Protein AF-0000000076606339 (afdb_homodimer)

Structure (mmCIF, N/CA/C/O backbone):
data_AF-0000000076606339-model_v1
#
loop_
_entity.id
_entity.type
_entity.pdbx_description
1 polymer 'Beta-lactamase superfamily domain-containing protein'
#
loop_
_atom_site.group_PDB
_atom_site.id
_atom_site.type_symbol
_atom_site.label_atom_id
_atom_site.label_alt_id
_atom_site.label_comp_id
_atom_site.label_asym_id
_atom_site.label_entity_id
_atom_site.label_seq_id
_atom_site.pdbx_PDB_ins_code
_atom_site.Cartn_x
_atom_site.Cartn_y
_atom_site.Cartn_z
_atom_site.occupancy
_atom_site.B_iso_or_equiv
_atom_site.auth_seq_id
_atom_site.auth_comp_id
_atom_site.auth_asym_id
_atom_site.auth_atom_id
_atom_site.pdbx_PDB_model_num
ATOM 1 N N . MET A 1 1 ? 15.734 21.125 10.625 1 90.44 1 MET A N 1
ATOM 2 C CA . MET A 1 1 ? 15.188 20.297 9.555 1 90.44 1 MET A CA 1
ATOM 3 C C . MET A 1 1 ? 15.586 18.844 9.727 1 90.44 1 MET A C 1
ATOM 5 O O . MET A 1 1 ? 16.75 18.531 10.008 1 90.44 1 MET A O 1
ATOM 9 N N . THR A 1 2 ? 14.609 18.016 9.711 1 94.62 2 THR A N 1
ATOM 10 C CA . THR A 1 2 ? 14.828 16.578 9.852 1 94.62 2 THR A CA 1
ATOM 11 C C . THR A 1 2 ? 14.406 15.836 8.586 1 94.62 2 THR A C 1
ATOM 13 O O . THR A 1 2 ? 13.359 16.141 8 1 94.62 2 THR A O 1
ATOM 16 N N . ILE A 1 3 ? 15.297 14.945 8.117 1 96.06 3 ILE A N 1
ATOM 17 C CA . ILE A 1 3 ? 15.016 14.109 6.957 1 96.06 3 ILE A CA 1
ATOM 18 C C . ILE A 1 3 ? 14.898 12.648 7.387 1 96.06 3 ILE A C 1
ATOM 20 O O . ILE A 1 3 ? 15.805 12.109 8.023 1 96.06 3 ILE A O 1
ATOM 24 N N . THR A 1 4 ? 13.75 12.047 7.113 1 96.62 4 THR A N 1
ATOM 25 C CA . THR A 1 4 ? 13.5 10.641 7.43 1 96.62 4 THR A CA 1
ATOM 26 C C . THR A 1 4 ? 13.328 9.828 6.152 1 96.62 4 THR A C 1
ATOM 28 O O . THR A 1 4 ? 12.477 10.133 5.316 1 96.62 4 THR A O 1
ATOM 31 N N . ILE A 1 5 ? 14.211 8.852 6.027 1 97.12 5 ILE A N 1
ATOM 32 C CA . ILE A 1 5 ? 14.023 7.914 4.926 1 97.12 5 ILE A CA 1
ATOM 33 C C . ILE A 1 5 ? 12.898 6.941 5.262 1 97.12 5 ILE A C 1
ATOM 35 O O . ILE A 1 5 ? 13.055 6.062 6.113 1 97.12 5 ILE A O 1
ATOM 39 N N . LEU A 1 6 ? 11.789 7.031 4.574 1 96.81 6 LEU A N 1
ATOM 40 C CA . LEU A 1 6 ? 10.609 6.23 4.867 1 96.81 6 LEU A CA 1
ATOM 41 C C . LEU A 1 6 ? 10.711 4.852 4.223 1 96.81 6 LEU A C 1
ATOM 43 O O . LEU A 1 6 ? 10.07 3.9 4.68 1 96.81 6 LEU A O 1
ATOM 47 N N . GLY A 1 7 ? 11.438 4.816 3.164 1 96.12 7 GLY A N 1
ATOM 48 C CA . GLY A 1 7 ? 11.734 3.592 2.438 1 96.12 7 GLY A CA 1
ATOM 49 C C . GLY A 1 7 ? 12.914 3.73 1.496 1 96.12 7 GLY A C 1
ATOM 50 O O . GLY A 1 7 ? 13.148 4.805 0.936 1 96.12 7 GLY A O 1
ATOM 51 N N . SER A 1 8 ? 13.625 2.676 1.332 1 95 8 SER A N 1
ATOM 52 C CA . SER A 1 8 ? 14.781 2.645 0.448 1 95 8 SER A CA 1
ATOM 53 C C . SER A 1 8 ? 14.789 1.381 -0.406 1 95 8 SER A C 1
ATOM 55 O O . SER A 1 8 ? 15.844 0.952 -0.877 1 95 8 SER A O 1
ATOM 57 N N . GLY A 1 9 ? 13.656 0.746 -0.488 1 92.56 9 GLY A N 1
ATOM 58 C CA . GLY A 1 9 ? 13.547 -0.477 -1.267 1 92.56 9 GLY A CA 1
ATOM 59 C C . GLY A 1 9 ? 13.344 -0.225 -2.748 1 92.56 9 GLY A C 1
ATOM 60 O O . GLY A 1 9 ? 13.242 0.926 -3.18 1 92.56 9 GLY A O 1
ATOM 61 N N . THR A 1 10 ? 13.383 -1.326 -3.494 1 89.88 10 THR A N 1
ATOM 62 C CA . THR A 1 10 ? 13.102 -1.273 -4.922 1 89.88 10 THR A CA 1
ATOM 63 C C . THR A 1 10 ? 11.617 -1.046 -5.172 1 89.88 10 THR A C 1
ATOM 65 O O . THR A 1 10 ? 10.836 -0.893 -4.227 1 89.88 10 THR A O 1
ATOM 68 N N . SER A 1 11 ? 11.234 -1.043 -6.516 1 91 11 SER A N 1
ATOM 69 C CA . SER A 1 11 ? 9.852 -0.79 -6.902 1 91 11 SER A CA 1
ATOM 70 C C . SER A 1 11 ? 8.914 -1.851 -6.328 1 91 11 SER A C 1
ATOM 72 O O . SER A 1 11 ? 7.711 -1.626 -6.219 1 91 11 SER A O 1
ATOM 74 N N . LEU A 1 12 ? 9.453 -2.924 -5.91 1 91.56 12 LEU A N 1
ATOM 75 C CA . LEU A 1 12 ? 8.633 -4.02 -5.418 1 91.56 12 LEU A CA 1
ATOM 76 C C . LEU A 1 12 ? 8.781 -4.176 -3.908 1 91.56 12 LEU A C 1
ATOM 78 O O . LEU A 1 12 ? 8.086 -4.988 -3.289 1 91.56 12 LEU A O 1
ATOM 82 N N . GLY A 1 13 ? 9.648 -3.35 -3.305 1 93.31 13 GLY A N 1
ATOM 83 C CA . GLY A 1 13 ? 9.953 -3.512 -1.892 1 93.31 13 GLY A CA 1
ATOM 84 C C . GLY A 1 13 ? 10.797 -4.738 -1.602 1 93.31 13 GLY A C 1
ATOM 85 O O . GLY A 1 13 ? 11.008 -5.574 -2.48 1 93.31 13 GLY A O 1
ATOM 86 N N . VAL A 1 14 ? 11.289 -4.773 -0.399 1 95.25 14 VAL A N 1
ATOM 87 C CA . VAL A 1 14 ? 12.016 -5.926 0.121 1 95.25 14 VAL A CA 1
ATOM 88 C C . VAL A 1 14 ? 11.445 -6.324 1.481 1 95.25 14 VAL A C 1
ATOM 90 O O . VAL A 1 14 ? 11.477 -5.535 2.43 1 95.25 14 VAL A O 1
ATOM 93 N N . PRO A 1 15 ? 10.953 -7.641 1.598 1 95.94 15 PRO A N 1
ATOM 94 C CA . PRO A 1 15 ? 10.938 -8.758 0.65 1 95.94 15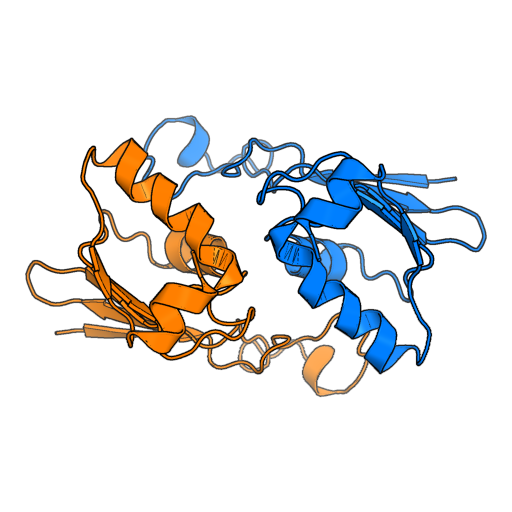 PRO A CA 1
ATOM 95 C C . PRO A 1 15 ? 9.992 -8.516 -0.529 1 95.94 15 PRO A C 1
ATOM 97 O O . PRO A 1 15 ? 9.109 -7.656 -0.45 1 95.94 15 PRO A O 1
ATOM 100 N N . MET A 1 16 ? 10.242 -9.242 -1.595 1 94.38 16 MET A N 1
ATOM 101 C CA . MET A 1 16 ? 9.312 -9.328 -2.717 1 94.38 16 MET A CA 1
ATOM 102 C C . MET A 1 16 ? 8.312 -10.461 -2.516 1 94.38 16 MET A C 1
ATOM 104 O O . MET A 1 16 ? 8.672 -11.523 -2.008 1 94.38 16 MET A O 1
ATOM 108 N N . ILE A 1 17 ? 7.145 -10.227 -2.92 1 94 17 ILE A N 1
ATOM 109 C CA . ILE A 1 17 ? 6.113 -11.258 -2.852 1 94 17 ILE A CA 1
ATOM 110 C C . ILE A 1 17 ? 6.605 -12.523 -3.549 1 94 17 ILE A C 1
ATOM 112 O O . ILE A 1 17 ? 7.133 -12.461 -4.66 1 94 17 ILE A O 1
ATOM 116 N N . ALA A 1 18 ? 6.52 -13.625 -2.869 1 93.56 18 ALA A N 1
ATOM 117 C CA . ALA A 1 18 ? 6.738 -14.969 -3.398 1 93.56 18 ALA A CA 1
ATOM 118 C C . ALA A 1 18 ? 8.227 -15.25 -3.562 1 93.56 18 ALA A C 1
ATOM 120 O O . ALA A 1 18 ? 8.617 -16.359 -3.939 1 93.56 18 ALA A O 1
ATOM 121 N N . CYS A 1 19 ? 9.141 -14.305 -3.355 1 93.75 19 CYS A N 1
ATOM 122 C CA . CYS A 1 19 ? 10.578 -14.523 -3.484 1 93.75 19 CYS A CA 1
ATOM 123 C C . CYS A 1 19 ? 11.125 -15.266 -2.275 1 93.75 19 CYS A C 1
ATOM 125 O O . CYS A 1 19 ? 10.766 -14.961 -1.137 1 93.75 19 CYS A O 1
ATOM 127 N N . LYS A 1 20 ? 12.102 -16.203 -2.504 1 93.56 20 LYS A N 1
ATOM 128 C CA . LYS A 1 20 ? 12.625 -17.031 -1.417 1 93.56 20 LYS A CA 1
ATOM 129 C C . LYS A 1 20 ? 14.141 -16.906 -1.316 1 93.56 20 LYS A C 1
ATOM 131 O O . LYS A 1 20 ? 14.805 -17.797 -0.778 1 93.56 20 LYS A O 1
ATOM 136 N N . CYS A 1 21 ? 14.648 -15.883 -1.84 1 94.38 21 CYS A N 1
ATOM 137 C CA . CYS A 1 21 ? 16.094 -15.711 -1.803 1 94.38 21 CYS A CA 1
ATOM 138 C C . CYS A 1 21 ? 16.578 -15.414 -0.387 1 94.38 21 CYS A C 1
ATOM 140 O O . CYS A 1 21 ? 15.766 -15.188 0.513 1 94.38 21 CYS A O 1
ATOM 142 N N . LYS A 1 22 ? 17.844 -15.32 -0.214 1 95.81 22 LYS A N 1
ATOM 143 C CA . LYS A 1 22 ? 18.469 -15.156 1.103 1 95.81 22 LYS A CA 1
ATOM 144 C C . LYS A 1 22 ? 18.047 -13.836 1.747 1 95.81 22 LYS A C 1
ATOM 146 O O . LYS A 1 22 ? 17.812 -13.773 2.957 1 95.81 22 LYS A O 1
ATOM 151 N N . VAL A 1 23 ? 17.922 -12.805 1.01 1 95 23 VAL A N 1
ATOM 152 C CA . VAL A 1 23 ? 17.594 -11.484 1.533 1 95 23 VAL A CA 1
ATOM 153 C C . VAL A 1 23 ? 16.125 -11.43 1.923 1 95 23 VAL A C 1
ATOM 155 O O . VAL A 1 23 ? 15.781 -10.953 3.008 1 95 23 VAL A O 1
ATOM 158 N N . CYS A 1 24 ? 15.25 -11.969 1.092 1 95.12 24 CYS A N 1
ATOM 159 C CA . CYS A 1 24 ? 13.805 -11.898 1.324 1 95.12 24 CYS A CA 1
ATOM 160 C C . CYS A 1 24 ? 13.406 -12.805 2.486 1 95.12 24 CYS A C 1
ATOM 162 O O . CYS A 1 24 ? 12.367 -12.586 3.111 1 95.12 24 CYS A O 1
ATOM 164 N N . ARG A 1 25 ? 14.203 -13.695 2.83 1 94.88 25 ARG A N 1
ATOM 165 C CA . ARG A 1 25 ? 13.891 -14.602 3.928 1 94.88 25 ARG A CA 1
ATOM 166 C C . ARG A 1 25 ? 14.648 -14.219 5.191 1 94.88 25 ARG A C 1
ATOM 168 O O . ARG A 1 25 ? 14.477 -14.852 6.238 1 94.88 25 ARG A O 1
ATOM 175 N N . SER A 1 26 ? 15.492 -13.242 5.07 1 94.94 26 SER A N 1
ATOM 176 C CA . SER A 1 26 ? 16.344 -12.805 6.168 1 94.94 26 SER A CA 1
ATOM 177 C C . SER A 1 26 ? 15.531 -12.227 7.312 1 94.94 26 SER A C 1
ATOM 179 O O . SER A 1 26 ? 14.539 -11.531 7.082 1 94.94 26 SER A O 1
ATOM 181 N N . SER A 1 27 ? 15.938 -12.375 8.516 1 94.19 27 SER A N 1
ATOM 182 C CA . SER A 1 27 ? 15.273 -11.797 9.68 1 94.19 27 SER A CA 1
ATOM 183 C C . SER A 1 27 ? 15.891 -10.453 10.055 1 94.19 27 SER A C 1
ATOM 185 O O . SER A 1 27 ? 15.422 -9.781 10.977 1 94.19 27 SER A O 1
ATOM 187 N N . ASN A 1 28 ? 16.891 -10.062 9.289 1 94.81 28 ASN A N 1
ATOM 188 C CA . ASN A 1 28 ? 17.531 -8.766 9.5 1 94.81 28 ASN A CA 1
ATOM 189 C C . ASN A 1 28 ? 16.609 -7.613 9.117 1 94.81 28 ASN A C 1
ATOM 191 O O . ASN A 1 28 ? 16.188 -7.512 7.965 1 94.81 28 ASN A O 1
ATOM 195 N N . PRO A 1 29 ? 16.344 -6.777 10.078 1 93.19 29 PRO A N 1
ATOM 196 C CA . PRO A 1 29 ? 15.438 -5.66 9.781 1 93.19 29 PRO A CA 1
ATOM 197 C C . PRO A 1 29 ? 15.945 -4.785 8.633 1 93.19 29 PRO A C 1
ATOM 199 O O . PRO A 1 29 ? 15.148 -4.133 7.953 1 93.19 29 PRO A O 1
ATOM 202 N N . LYS A 1 30 ? 17.266 -4.82 8.469 1 93.31 30 LYS A N 1
ATOM 203 C CA . LYS A 1 30 ? 17.828 -4.016 7.387 1 93.31 30 LYS A CA 1
ATOM 204 C C . LYS A 1 30 ? 17.469 -4.598 6.023 1 93.31 30 LYS A C 1
ATOM 206 O O . LYS A 1 30 ? 17.609 -3.926 5 1 93.31 30 LYS A O 1
ATOM 211 N N . ASP A 1 31 ? 16.953 -5.855 6.059 1 94.69 31 ASP A N 1
ATOM 212 C CA . ASP A 1 31 ? 16.562 -6.508 4.816 1 94.69 31 ASP A CA 1
ATOM 213 C C . ASP A 1 31 ? 15.062 -6.344 4.566 1 94.69 31 ASP A C 1
ATOM 215 O O . ASP A 1 31 ? 14.484 -7.059 3.744 1 94.69 31 ASP A O 1
ATOM 219 N N . LYS A 1 32 ? 14.438 -5.574 5.348 1 95.88 32 LYS A N 1
ATOM 220 C CA . LYS A 1 32 ? 13.039 -5.207 5.168 1 95.88 32 LYS A CA 1
ATOM 221 C C . LYS A 1 32 ? 12.898 -3.73 4.816 1 95.88 32 LYS A C 1
ATOM 223 O O . LYS A 1 32 ? 13.062 -2.865 5.68 1 95.88 32 LYS A O 1
ATOM 228 N N . ARG A 1 33 ? 12.641 -3.521 3.549 1 96 33 ARG A N 1
ATOM 229 C CA . ARG A 1 33 ? 12.641 -2.141 3.076 1 96 33 ARG A CA 1
ATOM 230 C C . ARG A 1 33 ? 11.367 -1.837 2.285 1 96 33 ARG A C 1
ATOM 232 O O . ARG A 1 33 ? 11.016 -2.574 1.362 1 96 33 ARG A O 1
ATOM 239 N N . LEU A 1 34 ? 10.633 -0.798 2.734 1 97.06 34 LEU A N 1
ATOM 240 C CA . LEU A 1 34 ? 9.508 -0.279 1.963 1 97.06 34 LEU A CA 1
ATOM 241 C C . LEU A 1 34 ? 9.992 0.472 0.729 1 97.06 34 LEU A C 1
ATOM 243 O O . LEU A 1 34 ? 11.195 0.701 0.572 1 97.06 34 LEU A O 1
ATOM 247 N N . ARG A 1 35 ? 9.016 0.743 -0.166 1 95.62 35 ARG A N 1
ATOM 248 C CA . ARG A 1 35 ? 9.367 1.471 -1.38 1 95.62 35 ARG A CA 1
ATOM 249 C C . ARG A 1 35 ? 9.891 2.865 -1.049 1 95.62 35 ARG A C 1
ATOM 251 O O . ARG A 1 35 ? 9.562 3.426 -0.001 1 95.62 35 ARG A O 1
ATOM 258 N N . SER A 1 36 ? 10.633 3.365 -2 1 95 36 SER A N 1
ATOM 259 C CA . SER A 1 36 ? 11.391 4.594 -1.792 1 95 36 SER A CA 1
ATOM 260 C C . SER A 1 36 ? 10.469 5.77 -1.501 1 95 36 SER A C 1
ATOM 262 O O . SER A 1 36 ? 9.508 6.008 -2.234 1 95 36 SER A O 1
ATOM 264 N N . SER A 1 37 ? 10.727 6.508 -0.483 1 97.06 37 SER A N 1
ATOM 265 C CA . SER A 1 37 ? 10.031 7.715 -0.046 1 97.06 37 SER A CA 1
ATOM 266 C C . SER A 1 37 ? 10.805 8.43 1.054 1 97.06 37 SER A C 1
ATOM 268 O O . SER A 1 37 ? 11.57 7.805 1.791 1 97.06 37 SER A O 1
ATOM 270 N N . VAL A 1 38 ? 10.617 9.781 1.144 1 97.19 38 VAL A N 1
ATOM 271 C CA . VAL A 1 38 ? 11.344 10.578 2.125 1 97.19 38 VAL A CA 1
ATOM 272 C C . VAL A 1 38 ? 10.391 11.578 2.785 1 97.19 38 VAL A C 1
ATOM 274 O O . VAL A 1 38 ? 9.57 12.203 2.109 1 97.19 38 VAL A O 1
ATOM 277 N N . LEU A 1 39 ? 10.539 11.75 4.066 1 97.5 39 LEU A N 1
ATOM 278 C CA . LEU A 1 39 ? 9.844 12.781 4.824 1 97.5 39 LEU A CA 1
ATOM 279 C C . LEU A 1 39 ? 10.805 13.891 5.246 1 97.5 39 LEU A C 1
ATOM 281 O O . LEU A 1 39 ? 11.867 13.609 5.809 1 97.5 39 LEU A O 1
ATOM 285 N N . ILE A 1 40 ? 10.516 15.039 4.82 1 96.44 40 ILE A N 1
ATOM 286 C CA . ILE A 1 40 ? 11.258 16.219 5.25 1 96.44 40 ILE A CA 1
ATOM 287 C C . ILE A 1 40 ? 10.43 17.016 6.254 1 96.44 40 ILE A C 1
ATOM 289 O O . ILE A 1 40 ? 9.312 17.453 5.941 1 96.44 40 ILE A O 1
ATOM 293 N N . GLN A 1 41 ? 10.961 17.172 7.398 1 96.5 41 GLN A N 1
ATOM 294 C CA . GLN A 1 41 ? 10.305 17.969 8.43 1 96.5 41 GLN A CA 1
ATOM 295 C C . GLN A 1 41 ? 11.117 19.219 8.773 1 96.5 41 GLN A C 1
ATOM 297 O O . GLN A 1 41 ? 12.312 19.125 9.07 1 96.5 41 GLN A O 1
ATOM 302 N N . THR A 1 42 ? 10.5 20.281 8.594 1 92.88 42 THR A N 1
ATOM 303 C CA . THR A 1 42 ? 11.07 21.547 9.047 1 92.88 42 THR A CA 1
ATOM 304 C C . THR A 1 42 ? 10.352 22.047 10.305 1 92.88 42 THR A C 1
ATOM 306 O O . THR A 1 42 ? 9.641 21.281 10.961 1 92.88 42 THR A O 1
ATOM 309 N N . ASN A 1 43 ? 10.641 23.203 10.852 1 88.31 43 ASN A N 1
ATOM 310 C CA . ASN A 1 43 ? 10.062 23.688 12.102 1 88.31 43 ASN A CA 1
ATOM 311 C C . ASN A 1 43 ? 8.539 23.641 12.062 1 88.31 43 ASN A C 1
ATOM 313 O O . ASN A 1 43 ? 7.898 23.281 13.055 1 88.31 43 ASN A O 1
ATOM 317 N N . ASP A 1 44 ? 7.941 23.844 10.938 1 91 44 ASP A N 1
ATOM 318 C CA . ASP A 1 44 ? 6.484 23.906 10.945 1 91 44 ASP A CA 1
ATOM 319 C C . ASP A 1 44 ? 5.891 23.203 9.734 1 91 44 ASP A C 1
ATOM 321 O O . ASP A 1 44 ? 4.699 23.344 9.445 1 91 44 ASP A O 1
ATOM 325 N N . LYS A 1 45 ? 6.773 22.453 8.992 1 93.88 45 LYS A N 1
ATOM 326 C CA . LYS A 1 45 ? 6.25 21.844 7.773 1 93.88 45 LYS A CA 1
ATOM 327 C C . LYS A 1 45 ? 6.613 20.375 7.684 1 93.88 45 LYS A C 1
ATOM 329 O O . LYS A 1 45 ? 7.715 19.969 8.07 1 93.88 45 LYS A O 1
ATOM 334 N N . ASN A 1 46 ? 5.68 19.609 7.223 1 96.06 46 ASN A N 1
ATOM 335 C CA . ASN A 1 46 ? 5.891 18.219 6.832 1 96.06 46 ASN A CA 1
ATOM 336 C C . ASN A 1 46 ? 5.742 18.031 5.324 1 96.06 46 ASN A C 1
ATOM 338 O O . ASN A 1 46 ? 4.676 18.297 4.766 1 96.06 46 ASN A O 1
ATOM 342 N N . ILE A 1 47 ? 6.848 17.625 4.676 1 95.56 47 ILE A N 1
ATOM 343 C CA . ILE A 1 47 ? 6.875 17.438 3.23 1 95.56 47 ILE A CA 1
ATOM 344 C C . ILE A 1 47 ? 7.301 16 2.914 1 95.56 47 ILE A C 1
ATOM 346 O O . ILE A 1 47 ? 8.297 15.508 3.447 1 95.56 47 ILE A O 1
ATOM 350 N N . VAL A 1 48 ? 6.492 15.336 2.057 1 96.19 48 VAL A N 1
ATOM 351 C CA . VAL A 1 48 ? 6.824 13.961 1.676 1 96.19 48 VAL A CA 1
ATOM 352 C C . VAL A 1 48 ? 7.188 13.914 0.194 1 96.19 48 VAL A C 1
ATOM 354 O O . VAL A 1 48 ? 6.527 14.547 -0.636 1 96.19 48 VAL A O 1
ATOM 357 N N . ILE A 1 49 ? 8.289 13.164 -0.055 1 95.88 49 ILE A N 1
ATOM 358 C CA . ILE A 1 49 ? 8.695 12.906 -1.434 1 95.88 49 ILE A CA 1
ATOM 359 C C . ILE A 1 49 ? 8.219 11.523 -1.863 1 95.88 49 ILE A C 1
ATOM 361 O O . ILE A 1 49 ? 8.633 10.516 -1.29 1 95.88 49 ILE A O 1
ATOM 365 N N . ASP A 1 50 ? 7.398 11.477 -2.889 1 94.31 50 ASP A N 1
ATOM 366 C CA . ASP A 1 50 ? 6.82 10.281 -3.49 1 94.31 50 ASP A CA 1
ATOM 367 C C . ASP A 1 50 ? 5.84 9.602 -2.533 1 94.31 50 ASP A C 1
ATOM 369 O O . ASP A 1 50 ? 6.047 9.609 -1.317 1 94.31 50 ASP A O 1
ATOM 373 N N . ALA A 1 51 ? 4.707 9.109 -3.094 1 94.62 51 ALA A N 1
ATOM 374 C CA . ALA A 1 51 ? 3.654 8.398 -2.377 1 94.62 51 ALA A CA 1
ATOM 375 C C . ALA A 1 51 ? 3.299 7.09 -3.086 1 94.62 51 ALA A C 1
ATOM 377 O O . ALA A 1 51 ? 2.318 7.031 -3.832 1 94.62 51 ALA A O 1
ATOM 378 N N . GLY A 1 52 ? 4.105 6.156 -2.758 1 93.75 52 GLY A N 1
ATOM 379 C CA . GLY A 1 52 ? 3.834 4.844 -3.322 1 93.75 52 GLY A CA 1
ATOM 380 C C . GLY A 1 52 ? 2.832 4.039 -2.516 1 93.75 52 GLY A C 1
ATOM 381 O O . GLY A 1 52 ? 2.193 4.57 -1.604 1 93.75 52 GLY A O 1
ATOM 382 N N . PRO A 1 53 ? 2.689 2.744 -2.818 1 95.06 53 PRO A N 1
ATOM 383 C CA . PRO A 1 53 ? 1.686 1.908 -2.158 1 95.06 53 PRO A CA 1
ATOM 384 C C . PRO A 1 53 ? 1.938 1.754 -0.66 1 95.06 53 PRO A C 1
ATOM 386 O O . PRO A 1 53 ? 1.029 1.388 0.089 1 95.06 53 PRO A O 1
ATOM 389 N N . ASP A 1 54 ? 3.162 2.033 -0.233 1 96.75 54 ASP A N 1
ATOM 390 C CA . ASP A 1 54 ? 3.51 1.876 1.176 1 96.75 54 ASP A CA 1
ATOM 391 C C . ASP A 1 54 ? 3.178 3.139 1.968 1 96.75 54 ASP A C 1
ATOM 393 O O . ASP A 1 54 ? 3.469 3.223 3.162 1 96.75 54 ASP A O 1
ATOM 397 N N . PHE A 1 55 ? 2.518 4.129 1.327 1 96.69 55 PHE A N 1
ATOM 398 C CA . PHE A 1 55 ? 2.352 5.453 1.91 1 96.69 55 PHE A CA 1
ATOM 399 C C . PHE A 1 55 ? 1.646 5.367 3.26 1 96.69 55 PHE A C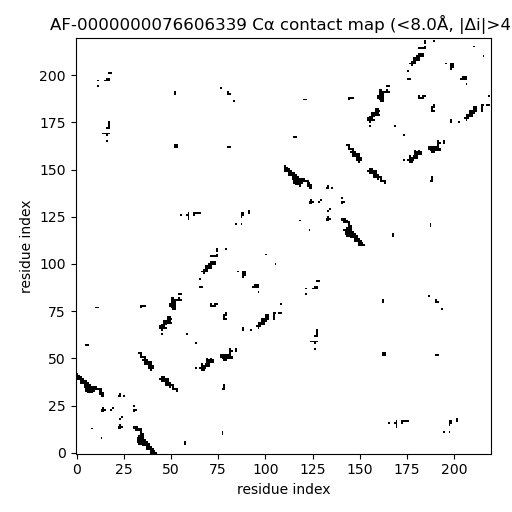 1
ATOM 401 O O . PHE A 1 55 ? 2.117 5.934 4.25 1 96.69 55 PHE A O 1
ATOM 408 N N . ARG A 1 56 ? 0.522 4.676 3.281 1 96.69 56 ARG A N 1
ATOM 409 C CA . ARG A 1 56 ? -0.23 4.602 4.531 1 96.69 56 ARG A CA 1
ATOM 410 C C . ARG A 1 56 ? 0.627 4.023 5.652 1 96.69 56 ARG A C 1
ATOM 412 O O . ARG A 1 56 ? 0.691 4.59 6.746 1 96.69 56 ARG A O 1
ATOM 419 N N . GLN A 1 57 ? 1.262 2.924 5.375 1 96.5 57 GLN A N 1
ATOM 420 C CA . GLN A 1 57 ? 2.129 2.297 6.367 1 96.5 57 GLN A CA 1
ATOM 421 C C . GLN A 1 57 ? 3.236 3.25 6.809 1 96.5 57 GLN A C 1
ATOM 423 O O . GLN A 1 57 ? 3.553 3.332 7.996 1 96.5 57 GLN A O 1
ATOM 428 N N . GLN A 1 58 ? 3.812 3.938 5.949 1 97.25 58 GLN A N 1
ATOM 429 C CA . GLN A 1 58 ? 4.898 4.871 6.223 1 97.25 58 GLN A CA 1
ATOM 430 C C . GLN A 1 58 ? 4.43 6.02 7.109 1 97.25 58 GLN A C 1
ATOM 432 O O . GLN A 1 58 ? 5.102 6.379 8.078 1 97.25 58 GLN A O 1
ATOM 437 N N . MET A 1 59 ? 3.244 6.551 6.793 1 96.44 59 MET A N 1
ATOM 438 C CA . MET A 1 59 ? 2.723 7.684 7.547 1 96.44 59 MET A CA 1
ATOM 439 C C . MET A 1 59 ? 2.307 7.262 8.953 1 96.44 59 MET A C 1
ATOM 441 O O . MET A 1 59 ? 2.508 8 9.914 1 96.44 59 MET A O 1
ATOM 445 N N . LEU A 1 60 ? 1.668 6.094 9.055 1 95.31 60 LEU A N 1
ATOM 446 C CA . LEU A 1 60 ? 1.271 5.586 10.367 1 95.31 60 LEU A CA 1
ATOM 447 C C . LEU A 1 60 ? 2.488 5.371 11.258 1 95.31 60 LEU A C 1
ATOM 449 O O . LEU A 1 60 ? 2.414 5.562 12.477 1 95.31 60 LEU A O 1
ATOM 453 N N . SER A 1 61 ? 3.623 5.043 10.602 1 94.56 61 SER A N 1
ATOM 454 C CA . SER A 1 61 ? 4.84 4.781 11.359 1 94.56 61 SER A CA 1
ATOM 455 C C . SER A 1 61 ? 5.461 6.078 11.875 1 94.56 61 SER A C 1
ATOM 457 O O . SER A 1 61 ? 6.023 6.105 12.977 1 94.56 61 SER A O 1
ATOM 459 N N . CYS A 1 62 ? 5.387 7.145 11.117 1 93.88 62 CYS A N 1
ATOM 460 C CA . CYS A 1 62 ? 6.066 8.375 11.508 1 93.88 62 CYS A CA 1
ATOM 461 C C . CYS A 1 62 ? 5.129 9.281 12.297 1 93.88 62 CYS A C 1
ATOM 463 O O . CYS A 1 62 ? 5.578 10.234 12.945 1 93.88 62 CYS A O 1
ATOM 465 N N . GLN A 1 63 ? 3.873 9.094 12.234 1 93.19 63 GLN A N 1
ATOM 466 C CA . GLN A 1 63 ? 2.854 9.727 13.062 1 93.19 63 GLN A CA 1
ATOM 467 C C . GLN A 1 63 ? 2.9 11.25 12.93 1 93.19 63 GLN A C 1
ATOM 469 O O . GLN A 1 63 ? 2.799 11.969 13.922 1 93.19 63 GLN A O 1
ATOM 474 N N . ILE A 1 64 ? 3.137 11.711 11.773 1 91.38 64 ILE A N 1
ATOM 475 C CA . ILE A 1 64 ? 3.08 13.148 11.57 1 91.38 64 ILE A CA 1
ATOM 476 C C . ILE A 1 64 ? 1.63 13.625 11.641 1 91.38 64 ILE A C 1
ATOM 478 O O . ILE A 1 64 ? 0.72 12.922 11.188 1 91.38 64 ILE A O 1
ATOM 482 N N . PRO A 1 65 ? 1.411 14.75 12.172 1 90 65 PRO A N 1
ATOM 483 C CA . PRO A 1 65 ? 0.043 15.211 12.422 1 90 65 PRO A CA 1
ATOM 484 C C . PRO A 1 65 ? -0.612 15.805 11.172 1 90 65 PRO A C 1
ATOM 486 O O . PRO A 1 65 ? -1.842 15.867 11.094 1 90 65 PRO A O 1
ATOM 489 N N . HIS A 1 66 ? 0.154 16.359 10.297 1 93.56 66 HIS A N 1
ATOM 490 C CA . HIS A 1 66 ? -0.357 17 9.094 1 93.56 66 HIS A CA 1
ATOM 491 C C . HIS A 1 66 ? 0.663 16.938 7.961 1 93.56 66 HIS A C 1
ATOM 493 O O . HIS A 1 66 ? 1.838 16.641 8.195 1 93.56 66 HIS A O 1
ATOM 499 N N . LEU A 1 67 ? 0.145 17.109 6.758 1 94.31 67 LEU A N 1
ATOM 500 C CA . LEU A 1 67 ? 0.965 17.094 5.551 1 94.31 67 LEU A CA 1
ATOM 501 C C . LEU A 1 67 ? 0.818 18.406 4.785 1 94.31 67 LEU A C 1
ATOM 503 O O . LEU A 1 67 ? -0.289 18.781 4.391 1 94.31 67 LEU A O 1
ATOM 507 N N . ASP A 1 68 ? 1.946 19.047 4.625 1 93.19 68 ASP A N 1
ATOM 508 C CA . ASP A 1 68 ? 1.893 20.359 3.977 1 93.19 68 ASP A CA 1
ATOM 509 C C . ASP A 1 68 ? 2.002 20.219 2.459 1 93.19 68 ASP A C 1
ATOM 511 O O . ASP A 1 68 ? 1.376 20.984 1.716 1 93.19 68 ASP A O 1
ATOM 515 N N . ALA A 1 69 ? 2.918 19.281 2.131 1 93.25 69 ALA A N 1
ATOM 516 C CA . ALA A 1 69 ? 3.131 19.141 0.694 1 93.25 69 ALA A CA 1
ATOM 517 C C . ALA A 1 69 ? 3.633 17.734 0.361 1 93.25 69 ALA A C 1
ATOM 519 O O . ALA A 1 69 ? 4.27 17.078 1.192 1 93.25 69 ALA A O 1
ATOM 520 N N . ILE A 1 70 ? 3.293 17.328 -0.872 1 93.31 70 ILE A N 1
ATOM 521 C CA . ILE A 1 70 ? 3.846 16.109 -1.454 1 93.31 70 ILE A CA 1
ATOM 522 C C . ILE A 1 70 ? 4.504 16.438 -2.793 1 93.31 70 ILE A C 1
ATOM 524 O O . ILE A 1 70 ? 3.938 17.156 -3.613 1 93.31 70 ILE A O 1
ATOM 528 N N . LEU A 1 71 ? 5.73 15.953 -2.896 1 93.56 71 LEU A N 1
ATOM 529 C CA . LEU A 1 71 ? 6.457 16.062 -4.156 1 93.56 71 LEU A CA 1
ATOM 530 C C . LEU A 1 71 ? 6.543 14.719 -4.863 1 93.56 71 LEU A C 1
ATOM 532 O O . LEU A 1 71 ? 7.039 13.742 -4.293 1 93.56 71 LEU A O 1
ATOM 536 N N . ILE A 1 72 ? 6.023 14.625 -6.094 1 93.12 72 ILE A N 1
ATOM 537 C CA . ILE A 1 72 ? 6.102 13.406 -6.891 1 93.12 72 ILE A CA 1
ATOM 538 C C . ILE A 1 72 ? 7.203 13.539 -7.938 1 93.12 72 ILE A C 1
ATOM 540 O O . ILE A 1 72 ? 7.172 14.453 -8.766 1 93.12 72 ILE A O 1
ATOM 544 N N . THR A 1 73 ? 8.148 12.648 -7.816 1 90.75 73 THR A N 1
ATOM 545 C CA . THR A 1 73 ? 9.32 12.758 -8.688 1 90.75 73 THR A CA 1
ATOM 546 C C . THR A 1 73 ? 8.984 12.297 -10.102 1 90.75 73 THR A C 1
ATOM 548 O O . THR A 1 73 ? 9.297 12.977 -11.078 1 90.75 73 THR A O 1
ATOM 551 N N . HIS A 1 74 ? 8.344 11.164 -10.227 1 87.44 74 HIS A N 1
ATOM 552 C CA . HIS A 1 74 ? 7.953 10.68 -11.547 1 87.44 74 HIS A CA 1
ATOM 553 C C . HIS A 1 74 ? 6.699 9.82 -11.469 1 87.44 74 HIS A C 1
ATOM 555 O O . HIS A 1 74 ? 6.211 9.523 -10.375 1 87.44 74 HIS A O 1
ATOM 561 N N . ALA A 1 75 ? 6.199 9.359 -12.617 1 87.25 75 ALA A N 1
ATOM 562 C CA . ALA A 1 75 ? 4.82 8.891 -12.727 1 87.25 75 ALA A CA 1
ATOM 563 C C . ALA A 1 75 ? 4.734 7.383 -12.531 1 87.25 75 ALA A C 1
ATOM 565 O O . ALA A 1 75 ? 3.645 6.805 -12.578 1 87.25 75 ALA A O 1
ATOM 566 N N . HIS A 1 76 ? 5.77 6.703 -12.125 1 87.5 76 HIS A N 1
ATOM 567 C CA . HIS A 1 76 ? 5.691 5.262 -11.914 1 87.5 76 HIS A CA 1
ATOM 568 C C . HIS A 1 76 ? 4.809 4.93 -10.719 1 87.5 76 HIS A C 1
ATOM 570 O O . HIS A 1 76 ? 4.773 5.676 -9.734 1 87.5 76 HIS A O 1
ATOM 576 N N . LYS A 1 77 ? 4.156 3.85 -10.758 1 88 77 LYS A N 1
ATOM 577 C CA . LYS A 1 77 ? 3.145 3.457 -9.781 1 88 77 LYS A CA 1
ATOM 578 C C . LYS A 1 77 ? 3.764 3.281 -8.391 1 88 77 LYS A C 1
ATOM 580 O O . LYS A 1 77 ? 3.117 3.555 -7.379 1 88 77 LYS A O 1
ATOM 585 N N . ASP A 1 78 ? 4.996 2.789 -8.367 1 89.56 78 ASP A N 1
ATOM 586 C CA . ASP A 1 78 ? 5.652 2.629 -7.074 1 89.56 78 ASP A CA 1
ATOM 587 C C . ASP A 1 78 ? 5.922 3.984 -6.422 1 89.56 78 ASP A C 1
ATOM 589 O O . ASP A 1 78 ? 6.234 4.055 -5.234 1 89.56 78 ASP A O 1
ATOM 593 N N . HIS A 1 79 ? 5.656 5.043 -7.102 1 90 79 HIS A N 1
ATOM 594 C CA . HIS A 1 79 ? 5.82 6.375 -6.535 1 90 79 HIS A CA 1
ATOM 595 C C . HIS A 1 79 ? 4.48 7.098 -6.422 1 90 79 HIS A C 1
ATOM 597 O O . HIS A 1 79 ? 4.375 8.109 -5.73 1 90 79 HIS A O 1
ATOM 603 N N . THR A 1 80 ? 3.449 6.543 -7.035 1 90.75 80 THR A N 1
ATOM 604 C CA . THR A 1 80 ? 2.234 7.344 -7.125 1 90.75 80 THR A CA 1
ATOM 605 C C . THR A 1 80 ? 1.034 6.574 -6.586 1 90.75 80 THR A C 1
ATOM 607 O O . THR A 1 80 ? -0.011 7.16 -6.301 1 90.75 80 THR A O 1
ATOM 610 N N . ALA A 1 81 ? 1.049 5.328 -6.398 1 90.5 81 ALA A N 1
ATOM 611 C CA . ALA A 1 81 ? -0.117 4.484 -6.148 1 90.5 81 ALA A CA 1
ATOM 612 C C . ALA A 1 81 ? -0.661 4.707 -4.738 1 90.5 81 ALA A C 1
ATOM 614 O O . ALA A 1 81 ? -1.734 4.207 -4.395 1 90.5 81 ALA A O 1
ATOM 615 N N . GLY A 1 82 ? 0.059 5.465 -3.932 1 92.38 82 GLY A N 1
ATOM 616 C CA . GLY A 1 82 ? -0.396 5.77 -2.586 1 92.38 82 GLY A CA 1
ATOM 617 C C . GLY A 1 82 ? -0.987 7.164 -2.459 1 92.38 82 GLY A C 1
ATOM 618 O O . GLY A 1 82 ? -1.359 7.586 -1.363 1 92.38 82 GLY A O 1
ATOM 619 N N . LEU A 1 83 ? -1.12 7.84 -3.541 1 89.94 83 LEU A N 1
ATOM 620 C CA . LEU A 1 83 ? -1.586 9.227 -3.523 1 89.94 83 LEU A CA 1
ATOM 621 C C . LEU A 1 83 ? -2.99 9.312 -2.938 1 89.94 83 LEU A C 1
ATOM 623 O O . LEU A 1 83 ? -3.316 10.281 -2.244 1 89.94 83 LEU A O 1
ATOM 627 N N . ASP A 1 84 ? -3.783 8.375 -3.143 1 90.25 84 ASP A N 1
ATOM 628 C CA . ASP A 1 84 ? -5.145 8.375 -2.619 1 90.25 84 ASP A CA 1
ATOM 629 C C . ASP A 1 84 ? -5.145 8.43 -1.093 1 90.25 84 ASP A C 1
ATOM 631 O O . ASP A 1 84 ? -6.039 9.031 -0.488 1 90.25 84 ASP A O 1
ATOM 635 N N . ASP A 1 85 ? -4.164 7.926 -0.49 1 92.81 85 ASP A N 1
ATOM 636 C CA . ASP A 1 85 ? -4.066 7.887 0.965 1 92.81 85 ASP A CA 1
ATOM 637 C C . ASP A 1 85 ? -3.789 9.273 1.536 1 92.81 85 ASP A C 1
ATOM 639 O O . ASP A 1 85 ? -3.992 9.516 2.729 1 92.81 85 ASP A O 1
ATOM 643 N N . VAL A 1 86 ? -3.348 10.188 0.669 1 90.06 86 VAL A N 1
ATOM 644 C CA . VAL A 1 86 ? -3.078 11.562 1.091 1 90.06 86 VAL A CA 1
ATOM 645 C C . VAL A 1 86 ? -4.375 12.227 1.541 1 90.06 86 VAL A C 1
ATOM 647 O O . VAL A 1 86 ? -4.363 13.102 2.408 1 90.06 86 VAL A O 1
ATOM 650 N N . ARG A 1 87 ? -5.477 11.734 1.079 1 89.19 87 ARG A N 1
ATOM 651 C CA . ARG A 1 87 ? -6.781 12.312 1.377 1 89.19 87 ARG A CA 1
ATOM 652 C C . ARG A 1 87 ? -7.105 12.203 2.863 1 89.19 87 ARG A C 1
ATOM 654 O O . ARG A 1 87 ? -7.922 12.961 3.387 1 89.19 87 ARG A O 1
ATOM 661 N N . ALA A 1 88 ? -6.523 11.25 3.488 1 91.69 88 ALA A N 1
ATOM 662 C CA . ALA A 1 88 ? -6.77 11.086 4.918 1 91.69 88 ALA A CA 1
ATOM 663 C C . ALA A 1 88 ? -6.363 12.336 5.695 1 91.69 88 ALA A C 1
ATOM 665 O O . ALA A 1 88 ? -7.078 12.773 6.598 1 91.69 88 ALA A O 1
ATOM 666 N N . PHE A 1 89 ? -5.219 12.906 5.312 1 92.62 89 PHE A N 1
ATOM 667 C CA . PHE A 1 89 ? -4.781 14.141 5.949 1 92.62 89 PHE A CA 1
ATOM 668 C C . PHE A 1 89 ? -5.793 15.258 5.711 1 92.62 89 PHE A C 1
ATOM 670 O O . PHE A 1 89 ? -6.117 16.016 6.629 1 92.62 89 PHE A O 1
ATOM 677 N N . ASN A 1 90 ? -6.227 15.297 4.441 1 89.62 90 ASN A N 1
ATOM 678 C CA . ASN A 1 90 ? -7.195 16.328 4.094 1 89.62 90 ASN A CA 1
ATOM 679 C C . ASN A 1 90 ? -8.477 16.188 4.902 1 89.62 90 ASN A C 1
ATOM 681 O O . ASN A 1 90 ? -9.031 17.188 5.375 1 89.62 90 ASN A O 1
ATOM 685 N N . TRP A 1 91 ? -8.852 15.031 5.027 1 88.75 91 TRP A N 1
ATOM 686 C CA . TRP A 1 91 ? -10.094 14.742 5.738 1 88.75 91 TRP A CA 1
ATOM 687 C C . TRP A 1 91 ? -9.961 15.086 7.219 1 88.75 91 TRP A C 1
ATOM 689 O O . TRP A 1 91 ? -10.82 15.773 7.781 1 88.75 91 TRP A O 1
ATOM 699 N N . ILE A 1 92 ? -8.883 14.75 7.82 1 90.56 92 ILE A N 1
ATOM 700 C CA . ILE A 1 92 ? -8.703 14.891 9.266 1 90.56 92 ILE A CA 1
ATOM 701 C C . ILE A 1 92 ? -8.375 16.344 9.609 1 90.56 92 ILE A C 1
ATOM 703 O O . ILE A 1 92 ? -8.906 16.891 10.578 1 90.56 92 ILE A O 1
ATOM 707 N N . ASN A 1 93 ? -7.469 16.922 8.781 1 90.56 93 ASN A N 1
ATOM 708 C CA . ASN A 1 93 ? -6.98 18.25 9.078 1 90.56 93 ASN A CA 1
ATOM 709 C C . ASN A 1 93 ? -7.844 19.328 8.422 1 90.56 93 ASN A C 1
ATOM 711 O O . ASN A 1 93 ? -7.68 20.516 8.688 1 90.56 93 ASN A O 1
ATOM 715 N N . ASN A 1 94 ? -8.773 18.891 7.633 1 90 94 ASN A N 1
ATOM 716 C CA . ASN A 1 94 ? -9.617 19.812 6.898 1 90 94 ASN A CA 1
ATOM 717 C C . ASN A 1 94 ? -8.789 20.828 6.102 1 90 94 ASN A C 1
ATOM 719 O O . ASN A 1 94 ? -9.039 22.031 6.16 1 90 94 ASN A O 1
ATOM 723 N N . THR A 1 95 ? -7.645 20.359 5.621 1 81.44 95 THR A N 1
ATOM 724 C CA . THR A 1 95 ? -6.758 21.156 4.777 1 81.44 95 THR A CA 1
ATOM 725 C C . THR A 1 95 ? -6.375 20.391 3.518 1 81.44 95 THR A C 1
ATOM 727 O O . THR A 1 95 ? -6.574 19.172 3.438 1 81.44 95 THR A O 1
ATOM 730 N N . HIS A 1 96 ? -6 21.125 2.49 1 80.81 96 HIS A N 1
ATOM 731 C CA . HIS A 1 96 ? -5.523 20.5 1.268 1 80.81 96 HIS A CA 1
ATOM 732 C C . HIS A 1 96 ? -4.004 20.391 1.256 1 80.81 96 HIS A C 1
ATOM 734 O O . HIS A 1 96 ? -3.309 21.328 1.647 1 80.81 96 HIS A O 1
ATOM 740 N N . ALA A 1 97 ? -3.605 19.172 1.137 1 78.62 97 ALA A N 1
ATOM 741 C CA . ALA A 1 97 ? -2.174 19.031 0.882 1 78.62 97 ALA A CA 1
ATOM 742 C C . ALA A 1 97 ? -1.834 19.422 -0.553 1 78.62 97 ALA A C 1
ATOM 744 O O . ALA A 1 97 ? -2.564 19.078 -1.486 1 78.62 97 ALA A O 1
ATOM 745 N N . ASN A 1 98 ? -0.701 20.203 -0.722 1 82.75 98 ASN A N 1
ATOM 746 C CA . ASN A 1 98 ? -0.26 20.578 -2.061 1 82.75 98 ASN A CA 1
ATOM 747 C C . ASN A 1 98 ? 0.526 19.453 -2.73 1 82.75 98 ASN A C 1
ATOM 749 O O . ASN A 1 98 ? 1.427 18.875 -2.123 1 82.75 98 ASN A O 1
ATOM 753 N N . VAL A 1 99 ? 0.035 19.109 -3.85 1 84.12 99 VAL A N 1
ATOM 754 C CA . VAL A 1 99 ? 0.773 18.125 -4.637 1 84.12 99 VAL A CA 1
ATOM 755 C C . VAL A 1 99 ? 1.597 18.828 -5.711 1 84.12 99 VAL A C 1
ATOM 757 O O . VAL A 1 99 ? 1.058 19.609 -6.504 1 84.12 99 VAL A O 1
ATOM 760 N N . TYR A 1 100 ? 2.855 18.609 -5.641 1 87.44 100 TYR A N 1
ATOM 761 C CA . TYR A 1 100 ? 3.779 19.172 -6.617 1 87.44 100 TYR A CA 1
ATOM 762 C C . TYR A 1 100 ? 4.387 18.094 -7.488 1 87.44 100 TYR A C 1
ATOM 764 O O . TYR A 1 100 ? 4.793 17.031 -6.984 1 87.44 100 TYR A O 1
ATOM 772 N N . ALA A 1 101 ? 4.371 18.219 -8.719 1 84.12 101 ALA A N 1
ATOM 773 C CA . ALA A 1 101 ? 4.992 17.312 -9.68 1 84.12 101 ALA A CA 1
ATOM 774 C C . ALA A 1 101 ? 5.297 18.016 -10.992 1 84.12 101 ALA A C 1
ATOM 776 O O . ALA A 1 101 ? 4.793 19.109 -11.242 1 84.12 101 ALA A O 1
ATOM 777 N N . GLU A 1 102 ? 6.32 17.422 -11.656 1 81.88 102 GLU A N 1
ATOM 778 C CA . GLU A 1 102 ? 6.531 17.953 -13 1 81.88 102 GLU A CA 1
ATOM 779 C C . GLU A 1 102 ? 5.273 17.828 -13.852 1 81.88 102 GLU A C 1
ATOM 781 O O . GLU A 1 102 ? 4.465 16.922 -13.641 1 81.88 102 GLU A O 1
ATOM 786 N N . PRO A 1 103 ? 5.113 18.734 -14.789 1 80.69 103 PRO A N 1
ATOM 787 C CA . PRO A 1 103 ? 3.893 18.766 -15.594 1 80.69 103 PRO A CA 1
ATOM 788 C C . PRO A 1 103 ? 3.562 17.406 -16.234 1 80.69 103 PRO A C 1
ATOM 790 O O . PRO A 1 103 ? 2.422 16.953 -16.156 1 80.69 103 PRO A O 1
ATOM 793 N N . PRO A 1 104 ? 4.527 16.797 -16.812 1 74 104 PRO A N 1
ATOM 794 C CA . PRO A 1 104 ? 4.184 15.492 -17.391 1 74 104 PRO A CA 1
ATOM 795 C C . PRO A 1 104 ? 3.705 14.484 -16.344 1 74 104 PRO A C 1
ATOM 797 O O . PRO A 1 104 ? 2.854 13.648 -16.641 1 74 104 PRO A O 1
ATOM 800 N N . VAL A 1 105 ? 4.211 14.609 -15.203 1 77.5 105 VAL A N 1
ATOM 801 C CA . VAL A 1 105 ? 3.82 13.719 -14.109 1 77.5 105 VAL A CA 1
ATOM 802 C C . VAL A 1 105 ? 2.402 14.055 -13.656 1 77.5 105 VAL A C 1
ATOM 804 O O . VAL A 1 105 ? 1.589 13.156 -13.422 1 77.5 105 VAL A O 1
ATOM 807 N N . ILE A 1 106 ? 2.123 15.297 -13.672 1 77.62 106 ILE A N 1
ATOM 808 C CA . ILE A 1 106 ? 0.793 15.742 -13.266 1 77.62 106 ILE A CA 1
ATOM 809 C C . ILE A 1 106 ? -0.249 15.203 -14.242 1 77.62 106 ILE A C 1
ATOM 811 O O . ILE A 1 106 ? -1.299 14.711 -13.836 1 77.62 106 ILE A O 1
ATOM 815 N N . GLU A 1 107 ? 0.041 15.18 -15.477 1 75.5 107 GLU A N 1
ATOM 816 C CA . GLU A 1 107 ? -0.87 14.703 -16.5 1 75.5 107 GLU A CA 1
ATOM 817 C C . GLU A 1 107 ? -1.089 13.195 -16.391 1 75.5 107 GLU A C 1
ATOM 819 O O . GLU A 1 107 ? -2.193 12.703 -16.641 1 75.5 107 GLU A O 1
ATOM 824 N N . SER A 1 108 ? -0.047 12.523 -15.945 1 71.38 108 SER A N 1
ATOM 825 C CA . SER A 1 108 ? -0.099 11.07 -15.859 1 71.38 108 SER A CA 1
ATOM 826 C C . SER A 1 108 ? -0.911 10.625 -14.648 1 71.38 108 SER A C 1
ATOM 828 O O . SER A 1 108 ? -1.496 9.539 -14.648 1 71.38 108 SER A O 1
ATOM 830 N N . ILE A 1 109 ? -0.918 11.438 -13.695 1 70.12 109 ILE A N 1
ATOM 831 C CA . ILE A 1 109 ? -1.587 11.062 -12.453 1 70.12 109 ILE A CA 1
ATOM 832 C C . ILE A 1 109 ? -3.068 11.414 -12.539 1 70.12 109 ILE A C 1
ATOM 834 O O . ILE A 1 109 ? -3.902 10.797 -11.875 1 70.12 109 ILE A O 1
ATOM 838 N N . LYS A 1 110 ? -3.479 12.523 -13.312 1 67.12 110 LYS A N 1
ATOM 839 C CA . LYS A 1 110 ? -4.867 12.93 -13.523 1 67.12 110 LYS A CA 1
ATOM 840 C C . LYS A 1 110 ? -5.629 11.875 -14.328 1 67.12 110 LYS A C 1
ATOM 842 O O . LYS A 1 110 ? -6.773 11.555 -14.008 1 67.12 110 LYS A O 1
ATOM 847 N N . MET B 1 1 ? -11.312 -26.078 0.621 1 90.5 1 MET B N 1
ATOM 848 C CA . MET B 1 1 ? -11.289 -24.656 0.279 1 90.5 1 MET B CA 1
ATOM 849 C C . MET B 1 1 ? -11.164 -23.797 1.532 1 90.5 1 MET B C 1
ATOM 851 O O . MET B 1 1 ? -11.859 -24.031 2.521 1 90.5 1 MET B O 1
ATOM 855 N N . THR B 1 2 ? -10.203 -22.938 1.505 1 94.62 2 THR B N 1
ATOM 856 C CA . THR B 1 2 ? -9.969 -22.031 2.623 1 94.62 2 THR B CA 1
ATOM 857 C C . THR B 1 2 ? -10.164 -20.578 2.195 1 94.62 2 THR B C 1
ATOM 859 O O . THR B 1 2 ? -9.727 -20.172 1.114 1 94.62 2 THR B O 1
ATOM 862 N N . ILE B 1 3 ? -10.938 -19.844 3.029 1 96.12 3 ILE B N 1
ATOM 863 C CA . ILE B 1 3 ? -11.156 -18.422 2.797 1 96.12 3 ILE B CA 1
ATOM 864 C C . ILE B 1 3 ? -10.477 -17.609 3.895 1 96.12 3 ILE B C 1
ATOM 866 O O . ILE B 1 3 ? -10.719 -17.828 5.082 1 96.12 3 ILE B O 1
ATOM 870 N N . THR B 1 4 ? -9.562 -16.719 3.502 1 96.69 4 THR B N 1
ATOM 871 C CA . THR B 1 4 ? -8.852 -15.844 4.426 1 96.69 4 THR B CA 1
ATOM 872 C C . THR B 1 4 ? -9.242 -14.383 4.188 1 96.69 4 THR B C 1
ATOM 874 O O . THR B 1 4 ? -9.086 -13.875 3.076 1 96.69 4 THR B O 1
ATOM 877 N N . ILE B 1 5 ? -9.789 -13.797 5.242 1 97.12 5 ILE B N 1
ATOM 878 C CA . ILE B 1 5 ? -10.031 -12.359 5.16 1 97.12 5 ILE B CA 1
ATOM 879 C C . ILE B 1 5 ? -8.719 -11.602 5.332 1 97.12 5 ILE B C 1
ATOM 881 O O . ILE B 1 5 ? -8.164 -11.547 6.434 1 97.12 5 ILE B O 1
ATOM 885 N N . LEU B 1 6 ? -8.25 -10.961 4.297 1 96.81 6 LEU B N 1
ATOM 886 C CA . LEU B 1 6 ? -6.957 -10.289 4.305 1 96.81 6 LEU B CA 1
ATOM 887 C C . LEU B 1 6 ? -7.074 -8.891 4.906 1 96.81 6 LEU B C 1
ATOM 889 O O . LEU B 1 6 ? -6.09 -8.336 5.395 1 96.81 6 LEU B O 1
ATOM 893 N N . GLY B 1 7 ? -8.234 -8.352 4.789 1 96.12 7 GLY B N 1
ATOM 894 C CA . GLY B 1 7 ? -8.586 -7.066 5.363 1 96.12 7 GLY B CA 1
ATOM 895 C C . GLY B 1 7 ? -10.086 -6.836 5.43 1 96.12 7 GLY B C 1
ATOM 896 O O . GLY B 1 7 ? -10.836 -7.312 4.574 1 96.12 7 GLY B O 1
ATOM 897 N N . SER B 1 8 ? -10.5 -6.129 6.41 1 95 8 SER B N 1
ATOM 898 C CA . SER B 1 8 ? -11.906 -5.805 6.605 1 95 8 SER B CA 1
ATOM 899 C C . SER B 1 8 ? -12.094 -4.336 6.973 1 95 8 SER B C 1
ATOM 901 O O . SER B 1 8 ? -13.094 -3.965 7.582 1 95 8 SER B O 1
ATOM 903 N N . GLY B 1 9 ? -11.086 -3.555 6.707 1 92.56 9 GLY B N 1
ATOM 904 C CA . GLY B 1 9 ? -11.141 -2.137 7.02 1 92.56 9 GLY B CA 1
ATOM 905 C C . GLY B 1 9 ? -11.859 -1.318 5.965 1 92.56 9 GLY B C 1
ATOM 906 O O . GLY B 1 9 ? -12.281 -1.854 4.938 1 92.56 9 GLY B O 1
ATOM 907 N N . THR B 1 10 ? -12.062 -0.046 6.309 1 89.81 10 THR B N 1
ATOM 908 C CA . THR B 1 10 ? -12.641 0.902 5.363 1 89.81 10 THR B CA 1
ATOM 909 C C . THR B 1 10 ? -11.641 1.248 4.262 1 89.81 10 THR B C 1
ATOM 911 O O . THR B 1 10 ? -10.531 0.715 4.234 1 89.81 10 THR B O 1
ATOM 914 N N . SER B 1 11 ? -12.078 2.191 3.334 1 90.88 11 SER B N 1
ATOM 915 C CA . SER B 1 11 ? -11.25 2.58 2.201 1 90.88 11 SER B CA 1
ATOM 916 C C . SER B 1 11 ? -9.93 3.199 2.664 1 90.88 11 SER B C 1
ATOM 918 O O . SER B 1 11 ? -8.961 3.242 1.909 1 90.88 11 SER B O 1
ATOM 920 N N . LEU B 1 12 ? -9.875 3.588 3.885 1 91.56 12 LEU B N 1
ATOM 921 C CA . LEU B 1 12 ? -8.68 4.258 4.391 1 91.56 12 LEU B CA 1
ATOM 922 C C . LEU B 1 12 ? -7.934 3.371 5.375 1 91.56 12 LEU B C 1
ATOM 924 O O . LEU B 1 12 ? -6.855 3.732 5.848 1 91.56 12 LEU B O 1
ATOM 928 N N . GLY B 1 13 ? -8.484 2.17 5.637 1 93.25 13 GLY B N 1
ATOM 929 C CA . GLY B 1 13 ? -7.906 1.309 6.656 1 93.25 13 GLY B CA 1
ATOM 930 C C . GLY B 1 13 ? -8.133 1.819 8.07 1 93.25 13 GLY B C 1
ATOM 931 O O . GLY B 1 13 ? -8.594 2.945 8.258 1 93.25 13 GLY B O 1
ATOM 932 N N . VAL B 1 14 ? -7.855 0.962 8.992 1 95.25 14 VAL B N 1
ATOM 933 C CA . VAL B 1 14 ? -7.883 1.295 10.414 1 95.25 14 VAL B CA 1
ATOM 934 C C . VAL B 1 14 ? -6.586 0.841 11.078 1 95.25 14 VAL B C 1
ATOM 936 O O . VAL B 1 14 ? -6.273 -0.352 11.086 1 95.25 14 VAL B O 1
ATOM 939 N N . PRO B 1 15 ? -5.812 1.828 11.703 1 95.88 15 PRO B N 1
ATOM 940 C CA . PRO B 1 15 ? -6.059 3.258 11.914 1 95.88 15 PRO B CA 1
ATOM 941 C C . PRO B 1 15 ? -6.02 4.055 10.609 1 95.88 15 PRO B C 1
ATOM 943 O O . PRO B 1 15 ? -5.469 3.59 9.609 1 95.88 15 PRO B O 1
ATOM 946 N N . MET B 1 16 ? -6.637 5.223 10.648 1 94.38 16 MET B N 1
ATOM 947 C CA . MET B 1 16 ? -6.5 6.219 9.594 1 94.38 16 MET B CA 1
ATOM 948 C C . MET B 1 16 ? -5.328 7.156 9.875 1 94.38 16 MET B C 1
ATOM 950 O O . MET B 1 16 ? -5.078 7.52 11.023 1 94.38 16 MET B O 1
ATOM 954 N N . ILE B 1 17 ? -4.68 7.512 8.844 1 94.06 17 ILE B N 1
ATOM 955 C CA . ILE B 1 17 ? -3.58 8.461 8.969 1 94.06 17 ILE B CA 1
ATOM 956 C C . ILE B 1 17 ? -4.062 9.719 9.695 1 94.06 17 ILE B C 1
ATOM 958 O O . ILE B 1 17 ? -5.117 10.266 9.359 1 94.06 17 ILE B O 1
ATOM 962 N N . ALA B 1 18 ? -3.354 10.102 10.711 1 93.56 18 ALA B N 1
ATOM 963 C CA . ALA B 1 18 ? -3.512 11.375 11.422 1 93.56 18 ALA B CA 1
ATOM 964 C C . ALA B 1 18 ? -4.719 11.336 12.352 1 93.56 18 ALA B C 1
ATOM 966 O O . ALA B 1 18 ? -4.98 12.297 13.078 1 93.56 18 ALA B O 1
ATOM 967 N N . CYS B 1 19 ? -5.555 10.297 12.367 1 93.75 19 CYS B N 1
ATOM 968 C CA . CYS B 1 19 ? -6.719 10.195 13.234 1 93.75 19 CYS B CA 1
ATOM 969 C C . CYS B 1 19 ? -6.312 9.836 14.656 1 93.75 19 CYS B C 1
ATOM 971 O O . CYS B 1 19 ? -5.457 8.969 14.859 1 93.75 19 CYS B O 1
ATOM 973 N N . LYS B 1 20 ? -6.996 10.43 15.672 1 93.56 20 LYS B N 1
ATOM 974 C CA . LYS B 1 20 ? -6.617 10.211 17.062 1 93.56 20 LYS B CA 1
ATOM 975 C C . LYS B 1 20 ? -7.801 9.711 17.891 1 93.56 20 LYS B C 1
ATOM 977 O O . LYS B 1 20 ? -7.828 9.867 19.109 1 93.56 20 LYS B O 1
ATOM 982 N N . CYS B 1 21 ? -8.734 9.18 17.234 1 94.38 21 CYS B N 1
ATOM 983 C CA . CYS B 1 21 ? -9.906 8.703 17.938 1 94.38 21 CYS B CA 1
ATOM 984 C C . CYS B 1 21 ? -9.578 7.457 18.766 1 94.38 21 CYS B C 1
ATOM 986 O O . CYS B 1 21 ? -8.484 6.902 18.656 1 94.38 21 CYS B O 1
ATOM 988 N N . LYS B 1 22 ? -10.523 6.992 19.484 1 95.62 22 LYS B N 1
ATOM 989 C CA . LYS B 1 22 ? -10.328 5.887 20.422 1 95.62 22 LYS B CA 1
ATOM 990 C C . LYS B 1 22 ? -9.945 4.605 19.672 1 95.62 22 LYS B C 1
ATOM 992 O O . LYS B 1 22 ? -9.109 3.836 20.141 1 95.62 22 LYS B O 1
ATOM 997 N N . VAL B 1 23 ? -10.5 4.355 18.562 1 95 23 VAL B N 1
ATOM 998 C CA . VAL B 1 23 ? -10.266 3.131 17.812 1 95 23 VAL B CA 1
ATOM 999 C C . VAL B 1 23 ? -8.883 3.184 17.172 1 95 23 VAL B C 1
ATOM 1001 O O . VAL B 1 23 ? -8.109 2.221 17.25 1 95 23 VAL B O 1
ATOM 1004 N N . CYS B 1 24 ? -8.523 4.312 16.578 1 95.06 24 CYS B N 1
ATOM 1005 C CA . CYS B 1 24 ? -7.258 4.449 15.867 1 95.06 24 CYS B CA 1
ATOM 1006 C C . CYS B 1 24 ? -6.078 4.453 16.828 1 95.06 24 CYS B C 1
ATOM 1008 O O . CYS B 1 24 ? -4.953 4.137 16.453 1 95.06 24 CYS B O 1
ATOM 1010 N N . ARG B 1 25 ? -6.332 4.691 18.047 1 94.81 25 ARG B N 1
ATOM 1011 C CA . ARG B 1 25 ? -5.262 4.723 19.031 1 94.81 25 ARG B CA 1
ATOM 1012 C C . ARG B 1 25 ? -5.262 3.453 19.875 1 94.81 25 ARG B C 1
ATOM 1014 O O . ARG B 1 25 ? -4.406 3.281 20.75 1 94.81 25 ARG B O 1
ATOM 1021 N N . SER B 1 26 ? -6.203 2.629 19.641 1 94.94 26 SER B N 1
ATOM 1022 C CA . SER B 1 26 ? -6.391 1.406 20.422 1 94.94 26 SER B CA 1
ATOM 1023 C C . SER B 1 26 ? -5.238 0.432 20.203 1 94.94 26 SER B C 1
ATOM 1025 O O . SER B 1 26 ? -4.727 0.308 19.094 1 94.94 26 SER B O 1
ATOM 1027 N N . SER B 1 27 ? -4.875 -0.336 21.156 1 94.12 27 SER B N 1
ATOM 1028 C CA . SER B 1 27 ? -3.838 -1.355 21.031 1 94.12 27 SER B CA 1
ATOM 1029 C C . SER B 1 27 ? -4.438 -2.719 20.703 1 94.12 27 SER B C 1
ATOM 1031 O O . SER B 1 27 ? -3.709 -3.689 20.484 1 94.12 27 SER B O 1
ATOM 1033 N N . ASN B 1 28 ? -5.754 -2.742 20.609 1 94.81 28 ASN B N 1
ATOM 1034 C CA . ASN B 1 28 ? -6.449 -3.973 20.234 1 94.81 28 ASN B CA 1
ATOM 1035 C C . ASN B 1 28 ? -6.199 -4.355 18.781 1 94.81 28 ASN B C 1
ATOM 1037 O O . ASN B 1 28 ? -6.512 -3.586 17.875 1 94.81 28 ASN B O 1
ATOM 1041 N N . PRO B 1 29 ? -5.648 -5.527 18.594 1 93.12 29 PRO B N 1
ATOM 1042 C CA . PRO B 1 29 ? -5.352 -5.941 17.219 1 93.12 29 PRO B CA 1
ATOM 1043 C C . PRO B 1 29 ? -6.594 -5.961 16.328 1 93.12 29 PRO B C 1
ATOM 1045 O O . PRO B 1 29 ? -6.484 -5.809 15.109 1 93.12 29 PRO B O 1
ATOM 1048 N N . LYS B 1 30 ? -7.723 -6.109 17 1 93.38 30 LYS B N 1
ATOM 1049 C CA . LYS B 1 30 ? -8.961 -6.129 16.234 1 93.38 30 LYS B CA 1
ATOM 1050 C C . LYS B 1 30 ? -9.289 -4.742 15.688 1 93.38 30 LYS B C 1
ATOM 1052 O O . LYS B 1 30 ? -10.125 -4.602 14.797 1 93.38 30 LYS B O 1
ATOM 1057 N N . ASP B 1 31 ? -8.562 -3.73 16.219 1 94.56 31 ASP B N 1
ATOM 1058 C CA . ASP B 1 31 ? -8.773 -2.361 15.758 1 94.56 31 ASP B CA 1
ATOM 1059 C C . ASP B 1 31 ? -7.746 -1.974 14.695 1 94.56 31 ASP B C 1
ATOM 1061 O O . ASP B 1 31 ? -7.551 -0.789 14.414 1 94.56 31 ASP B O 1
ATOM 1065 N N . LYS B 1 32 ? -7.012 -2.906 14.273 1 95.81 32 LYS B N 1
ATOM 1066 C CA . LYS B 1 32 ? -6.074 -2.734 13.172 1 95.81 32 LYS B CA 1
ATOM 1067 C C . LYS B 1 32 ? -6.5 -3.55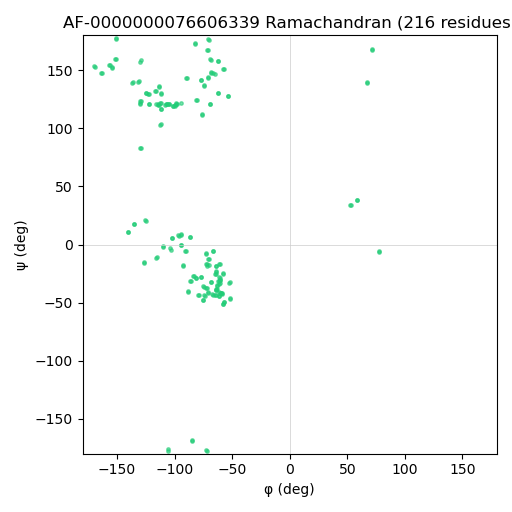5 11.953 1 95.81 32 LYS B C 1
ATOM 1069 O O . LYS B 1 32 ? -6.355 -4.777 11.945 1 95.81 32 LYS B O 1
ATOM 1074 N N . ARG B 1 33 ? -7.051 -2.826 11.016 1 96 33 ARG B N 1
ATOM 1075 C CA . ARG B 1 33 ? -7.629 -3.525 9.875 1 96 33 ARG B CA 1
ATOM 1076 C C . ARG B 1 33 ? -7.129 -2.939 8.562 1 96 33 ARG B C 1
ATOM 1078 O O . ARG B 1 33 ? -7.191 -1.726 8.352 1 96 33 ARG B O 1
ATOM 1085 N N . LEU B 1 34 ? -6.52 -3.805 7.707 1 97 34 LEU B N 1
ATOM 1086 C CA . LEU B 1 34 ? -6.176 -3.422 6.344 1 97 34 LEU B CA 1
ATOM 1087 C C . LEU B 1 34 ? -7.43 -3.291 5.484 1 97 34 LEU B C 1
ATOM 1089 O O . LEU B 1 34 ? -8.531 -3.637 5.926 1 97 34 LEU B O 1
ATOM 1093 N N . ARG B 1 35 ? -7.211 -2.686 4.297 1 95.62 35 ARG B N 1
ATOM 1094 C CA . ARG B 1 35 ? -8.344 -2.52 3.391 1 95.62 35 ARG B CA 1
ATOM 1095 C C . ARG B 1 35 ? -8.906 -3.871 2.959 1 95.62 35 ARG B C 1
ATOM 1097 O O . ARG B 1 35 ? -8.188 -4.875 2.971 1 95.62 35 ARG B O 1
ATOM 1104 N N . SER B 1 36 ? -10.141 -3.791 2.549 1 95 36 SER B N 1
ATOM 1105 C CA . SER B 1 36 ? -10.922 -5 2.291 1 95 36 SER B CA 1
ATOM 1106 C C . SER B 1 36 ? -10.297 -5.828 1.171 1 95 36 SER B C 1
ATOM 1108 O O . SER B 1 36 ? -10 -5.301 0.096 1 95 36 SER B O 1
ATOM 1110 N N . SER B 1 37 ? -10.117 -7.086 1.375 1 97.06 37 SER B N 1
ATOM 1111 C CA . SER B 1 37 ? -9.602 -8.086 0.442 1 97.06 37 SER B CA 1
ATOM 1112 C C . SER B 1 37 ? -9.773 -9.492 0.99 1 97.06 37 SER B C 1
ATOM 1114 O O . SER B 1 37 ? -9.828 -9.695 2.205 1 97.06 37 SER B O 1
ATOM 1116 N N . VAL B 1 38 ? -9.875 -10.492 0.066 1 97.19 38 VAL B N 1
ATOM 1117 C CA . VAL B 1 38 ? -10.094 -11.875 0.474 1 97.19 38 VAL B CA 1
ATOM 1118 C C . VAL B 1 38 ? -9.203 -12.805 -0.351 1 97.19 38 VAL B C 1
ATOM 1120 O O . VAL B 1 38 ? -9.078 -12.633 -1.565 1 97.19 38 VAL B O 1
ATOM 1123 N N . LEU B 1 39 ? -8.648 -13.781 0.302 1 97.56 39 LEU B N 1
ATOM 1124 C CA . LEU B 1 39 ? -7.918 -14.859 -0.353 1 97.56 39 LEU B CA 1
ATOM 1125 C C . LEU B 1 39 ? -8.711 -16.156 -0.305 1 97.56 39 LEU B C 1
ATOM 1127 O O . LEU B 1 39 ? -9.172 -16.578 0.761 1 97.56 39 LEU B O 1
ATOM 1131 N N . ILE B 1 40 ? -8.977 -16.656 -1.428 1 96.56 40 ILE B N 1
ATOM 1132 C CA . ILE B 1 40 ? -9.609 -17.969 -1.545 1 96.56 40 ILE B CA 1
ATOM 1133 C C . ILE B 1 40 ? -8.578 -19 -1.992 1 96.56 40 ILE B C 1
ATOM 1135 O O . ILE B 1 40 ? -7.969 -18.859 -3.057 1 96.56 40 ILE B O 1
ATOM 1139 N N . GLN B 1 41 ? -8.406 -19.984 -1.195 1 96.5 41 GLN B N 1
ATOM 1140 C CA . GLN B 1 41 ? -7.492 -21.062 -1.529 1 96.5 41 GLN B CA 1
ATOM 1141 C C . GLN B 1 41 ? -8.242 -22.391 -1.694 1 96.5 41 GLN B C 1
ATOM 1143 O O . GLN B 1 41 ? -9 -22.797 -0.81 1 96.5 41 GLN B O 1
ATOM 1148 N N . THR B 1 42 ? -8.109 -22.906 -2.826 1 92.94 42 THR B N 1
ATOM 1149 C CA . THR B 1 42 ? -8.602 -24.25 -3.086 1 92.94 42 THR B CA 1
ATOM 1150 C C . THR B 1 42 ? -7.445 -25.25 -3.162 1 92.94 42 THR B C 1
ATOM 1152 O O . THR B 1 42 ? -6.328 -24.938 -2.746 1 92.94 42 THR B O 1
ATOM 1155 N N . ASN B 1 43 ? -7.656 -26.516 -3.434 1 88.25 43 ASN B N 1
ATOM 1156 C CA . ASN B 1 43 ? -6.609 -27.531 -3.41 1 88.25 43 ASN B CA 1
ATOM 1157 C C . ASN B 1 43 ? -5.41 -27.125 -4.258 1 88.25 43 ASN B C 1
ATOM 1159 O O . ASN B 1 43 ? -4.262 -27.344 -3.865 1 88.25 43 ASN B O 1
ATOM 1163 N N . ASP B 1 44 ? -5.605 -26.406 -5.309 1 91 44 ASP B N 1
ATOM 1164 C CA . ASP B 1 44 ? -4.457 -26.125 -6.164 1 91 44 ASP B CA 1
ATOM 1165 C C . ASP B 1 44 ? -4.492 -24.688 -6.672 1 91 44 ASP B C 1
ATOM 1167 O O . ASP B 1 44 ? -3.742 -24.328 -7.582 1 91 44 ASP B O 1
ATOM 1171 N N . LYS B 1 45 ? -5.426 -23.875 -6.078 1 93.81 45 LYS B N 1
ATOM 1172 C CA . LYS B 1 45 ? -5.551 -22.531 -6.633 1 93.81 45 LYS B CA 1
ATOM 1173 C C . LYS B 1 45 ? -5.543 -21.484 -5.523 1 93.81 45 LYS B C 1
ATOM 1175 O O . LYS B 1 45 ? -6.113 -21.688 -4.453 1 93.81 45 LYS B O 1
ATOM 1180 N N . ASN B 1 46 ? -4.871 -20.406 -5.797 1 96.06 46 ASN B N 1
ATOM 1181 C CA . ASN B 1 46 ? -4.93 -19.203 -4.996 1 96.06 46 ASN B CA 1
ATOM 1182 C C . ASN B 1 46 ? -5.605 -18.062 -5.75 1 96.06 46 ASN B C 1
ATOM 1184 O O . ASN B 1 46 ? -5.133 -17.641 -6.809 1 96.06 46 ASN B O 1
ATOM 1188 N N . ILE B 1 47 ? -6.754 -17.609 -5.211 1 95.62 47 ILE B N 1
ATOM 1189 C CA . ILE B 1 47 ? -7.531 -16.531 -5.828 1 95.62 47 ILE B CA 1
ATOM 1190 C C . ILE B 1 47 ? -7.707 -15.383 -4.836 1 95.62 47 ILE B C 1
ATOM 1192 O O . ILE B 1 47 ? -8.094 -15.602 -3.686 1 95.62 47 ILE B O 1
ATOM 1196 N N . VAL B 1 48 ? -7.387 -14.164 -5.309 1 96.25 48 VAL B N 1
ATOM 1197 C CA . VAL B 1 48 ? -7.539 -13 -4.445 1 96.25 48 VAL B CA 1
ATOM 1198 C C . VAL B 1 48 ? -8.641 -12.094 -4.992 1 96.25 48 VAL B C 1
ATOM 1200 O O . VAL B 1 48 ? -8.727 -11.859 -6.199 1 96.25 48 VAL B O 1
ATOM 1203 N N . ILE B 1 49 ? -9.477 -11.633 -4.035 1 95.94 49 ILE B N 1
ATOM 1204 C CA . ILE B 1 49 ? -10.5 -10.656 -4.371 1 95.94 49 ILE B CA 1
ATOM 1205 C C . ILE B 1 49 ? -10.039 -9.258 -3.975 1 95.94 49 ILE B C 1
ATOM 1207 O O . ILE B 1 49 ? -9.812 -8.984 -2.793 1 95.94 49 ILE B O 1
ATOM 1211 N N . ASP B 1 50 ? -9.938 -8.375 -4.941 1 94.38 50 ASP B N 1
ATOM 1212 C CA . ASP B 1 50 ? -9.531 -6.977 -4.812 1 94.38 50 ASP B CA 1
ATOM 1213 C C . ASP B 1 50 ? -8.062 -6.867 -4.41 1 94.38 50 ASP B C 1
ATOM 1215 O O . ASP B 1 50 ? -7.555 -7.695 -3.65 1 94.38 50 ASP B O 1
ATOM 1219 N N . ALA B 1 51 ? -7.352 -5.898 -5.027 1 94.69 51 ALA B N 1
ATOM 1220 C CA . ALA B 1 51 ? -5.945 -5.586 -4.777 1 94.69 51 ALA B CA 1
ATOM 1221 C C . ALA B 1 51 ? -5.754 -4.098 -4.508 1 94.69 51 ALA B C 1
ATOM 1223 O O . ALA B 1 51 ? -5.371 -3.342 -5.41 1 94.69 51 ALA B O 1
ATOM 1224 N N . GLY B 1 52 ? -5.996 -3.809 -3.295 1 93.81 52 GLY B N 1
ATOM 1225 C CA . GLY B 1 52 ? -5.789 -2.426 -2.898 1 93.81 52 GLY B CA 1
ATOM 1226 C C . GLY B 1 52 ? -4.352 -2.123 -2.51 1 93.81 52 GLY B C 1
ATOM 1227 O O . GLY B 1 52 ? -3.459 -2.943 -2.73 1 93.81 52 GLY B O 1
ATOM 1228 N N . PRO B 1 53 ? -4.109 -0.958 -1.913 1 95.12 53 PRO B N 1
ATOM 1229 C CA . PRO B 1 53 ? -2.744 -0.539 -1.581 1 95.12 53 PRO B CA 1
ATOM 1230 C C . PRO B 1 53 ? -2.08 -1.45 -0.552 1 95.12 53 PRO B C 1
ATOM 1232 O O . PRO B 1 53 ? -0.854 -1.45 -0.422 1 95.12 53 PRO B O 1
ATOM 1235 N N . ASP B 1 54 ? -2.875 -2.217 0.172 1 96.75 54 ASP B N 1
ATOM 1236 C CA . ASP B 1 54 ? -2.336 -3.09 1.21 1 96.75 54 ASP B CA 1
ATOM 1237 C C . ASP B 1 54 ? -1.924 -4.441 0.631 1 96.75 54 ASP B C 1
ATOM 1239 O O . ASP B 1 54 ? -1.512 -5.34 1.369 1 96.75 54 ASP B O 1
ATOM 1243 N N . PHE B 1 55 ? -1.982 -4.59 -0.712 1 96.69 55 PHE B N 1
ATOM 1244 C CA . PHE B 1 55 ? -1.838 -5.895 -1.351 1 96.69 55 PHE B CA 1
ATOM 1245 C C . PHE B 1 55 ? -0.509 -6.535 -0.974 1 96.69 55 PHE B C 1
ATOM 1247 O O . PHE B 1 55 ? -0.471 -7.695 -0.549 1 96.69 55 PHE B O 1
ATOM 1254 N N . ARG B 1 56 ? 0.571 -5.793 -1.147 1 96.62 56 ARG B N 1
ATOM 1255 C CA . ARG B 1 56 ? 1.881 -6.367 -0.857 1 96.62 56 ARG B CA 1
ATOM 1256 C C . ARG B 1 56 ? 1.954 -6.867 0.583 1 96.62 56 ARG B C 1
ATOM 1258 O O . ARG B 1 56 ? 2.377 -7.996 0.833 1 96.62 56 ARG B O 1
ATOM 1265 N N . GLN B 1 57 ? 1.554 -6.035 1.504 1 96.5 57 GLN B N 1
ATOM 1266 C CA . GLN B 1 57 ? 1.56 -6.414 2.912 1 96.5 57 GLN B CA 1
ATOM 1267 C C . GLN B 1 57 ? 0.698 -7.652 3.152 1 96.5 57 GLN B C 1
ATOM 1269 O O . GLN B 1 57 ? 1.087 -8.547 3.9 1 96.5 57 GLN B O 1
ATOM 1274 N N . GLN B 1 58 ? -0.4 -7.738 2.57 1 97.25 58 GLN B N 1
ATOM 1275 C CA . GLN B 1 58 ? -1.336 -8.844 2.721 1 97.25 58 GLN B CA 1
ATOM 1276 C C . GLN B 1 58 ? -0.74 -10.148 2.188 1 97.25 58 GLN B C 1
ATOM 1278 O O . GLN B 1 58 ? -0.818 -11.188 2.844 1 97.25 58 GLN B O 1
ATOM 1283 N N . MET B 1 59 ? -0.099 -10.055 1.018 1 96.5 59 MET B N 1
ATOM 1284 C CA . MET B 1 59 ? 0.47 -11.25 0.395 1 96.5 59 MET B CA 1
ATOM 1285 C C . MET B 1 59 ? 1.684 -11.742 1.175 1 96.5 59 MET B C 1
ATOM 1287 O O . MET B 1 59 ? 1.884 -12.953 1.318 1 96.5 59 MET B O 1
ATOM 1291 N N . LEU B 1 60 ? 2.525 -10.805 1.626 1 95.31 60 LEU B N 1
ATOM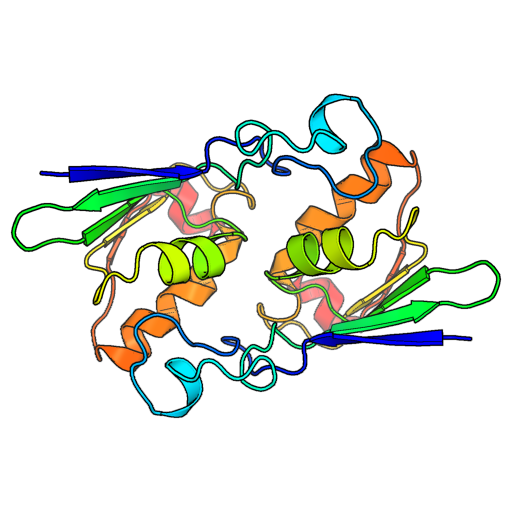 1292 C CA . LEU B 1 60 ? 3.688 -11.188 2.42 1 95.31 60 LEU B CA 1
ATOM 1293 C C . LEU B 1 60 ? 3.262 -11.891 3.705 1 95.31 60 LEU B C 1
ATOM 1295 O O . LEU B 1 60 ? 3.947 -12.797 4.18 1 95.31 60 LEU B O 1
ATOM 1299 N N . SER B 1 61 ? 2.074 -11.484 4.203 1 94.56 61 SER B N 1
ATOM 1300 C CA . SER B 1 61 ? 1.589 -12.07 5.449 1 94.56 61 SER B CA 1
ATOM 1301 C C . SER B 1 61 ? 1.077 -13.492 5.234 1 94.56 61 SER B C 1
ATOM 1303 O O . SER B 1 61 ? 1.229 -14.352 6.105 1 94.56 61 SER B O 1
ATOM 1305 N N . CYS B 1 62 ? 0.451 -13.766 4.105 1 93.94 62 CYS B N 1
ATOM 1306 C CA . CYS B 1 62 ? -0.158 -15.07 3.893 1 93.94 62 CYS B CA 1
ATOM 1307 C C . CYS B 1 62 ? 0.814 -16.016 3.203 1 93.94 62 CYS B C 1
ATOM 1309 O O . CYS B 1 62 ? 0.588 -17.234 3.17 1 93.94 62 CYS B O 1
ATOM 1311 N N . GLN B 1 63 ? 1.827 -15.547 2.602 1 93.31 63 GLN B N 1
ATOM 1312 C CA . GLN B 1 63 ? 2.953 -16.297 2.062 1 93.31 63 GLN B CA 1
ATOM 1313 C C . GLN B 1 63 ? 2.486 -17.328 1.038 1 93.31 63 GLN B C 1
ATOM 1315 O O . GLN B 1 63 ? 2.949 -18.469 1.041 1 93.31 63 GLN B O 1
ATOM 1320 N N . ILE B 1 64 ? 1.552 -16.969 0.272 1 91.38 64 ILE B N 1
ATOM 1321 C CA . ILE B 1 64 ? 1.15 -17.875 -0.795 1 91.38 64 ILE B CA 1
ATOM 1322 C C . ILE B 1 64 ? 2.232 -17.922 -1.871 1 91.38 64 ILE B C 1
ATOM 1324 O O . ILE B 1 64 ? 2.867 -16.906 -2.164 1 91.38 64 ILE B O 1
ATOM 1328 N N . PRO B 1 65 ? 2.439 -19.031 -2.439 1 90.06 65 PRO B N 1
ATOM 1329 C CA . PRO B 1 65 ? 3.561 -19.203 -3.367 1 90.06 65 PRO B CA 1
ATOM 1330 C C . PRO B 1 65 ? 3.246 -18.688 -4.77 1 90.06 65 PRO B C 1
ATOM 1332 O O . PRO B 1 65 ? 4.16 -18.391 -5.543 1 90.06 65 PRO B O 1
ATOM 1335 N N . HIS B 1 66 ? 2.018 -18.719 -5.16 1 93.62 66 HIS B N 1
ATOM 1336 C CA . HIS B 1 66 ? 1.6 -18.297 -6.492 1 93.62 66 HIS B CA 1
ATOM 1337 C C . HIS B 1 66 ? 0.171 -17.766 -6.477 1 93.62 66 HIS B C 1
ATOM 1339 O O . HIS B 1 66 ? -0.562 -17.969 -5.504 1 93.62 66 HIS B O 1
ATOM 1345 N N . LEU B 1 67 ? -0.12 -17 -7.508 1 94.38 67 LEU B N 1
ATOM 1346 C CA . LEU B 1 67 ? -1.442 -16.406 -7.68 1 94.38 67 LEU B CA 1
ATOM 1347 C C . LEU B 1 67 ? -2.061 -16.828 -9.008 1 94.38 67 LEU B C 1
ATOM 1349 O O . LEU B 1 67 ? -1.48 -16.594 -10.07 1 94.38 67 LEU B O 1
ATOM 1353 N N . ASP B 1 68 ? -3.201 -17.453 -8.883 1 93.25 68 ASP B N 1
ATOM 1354 C CA . ASP B 1 68 ? -3.826 -17.984 -10.094 1 93.25 68 ASP B CA 1
ATOM 1355 C C . ASP B 1 68 ? -4.727 -16.938 -10.742 1 93.25 68 ASP B C 1
ATOM 1357 O O . ASP B 1 68 ? -4.82 -16.859 -11.969 1 93.25 68 ASP B O 1
ATOM 1361 N N . ALA B 1 69 ? -5.418 -16.25 -9.805 1 93.31 69 ALA B N 1
ATOM 1362 C CA . ALA B 1 69 ? -6.352 -15.258 -10.344 1 93.31 69 ALA B CA 1
ATOM 1363 C C . ALA B 1 69 ? -6.609 -14.141 -9.336 1 93.31 69 ALA B C 1
ATOM 1365 O O . ALA B 1 69 ? -6.5 -14.352 -8.125 1 93.31 69 ALA B O 1
ATOM 1366 N N . ILE B 1 70 ? -6.934 -12.977 -9.914 1 93.31 70 ILE B N 1
ATOM 1367 C CA . ILE B 1 70 ? -7.414 -11.852 -9.133 1 93.31 70 ILE B CA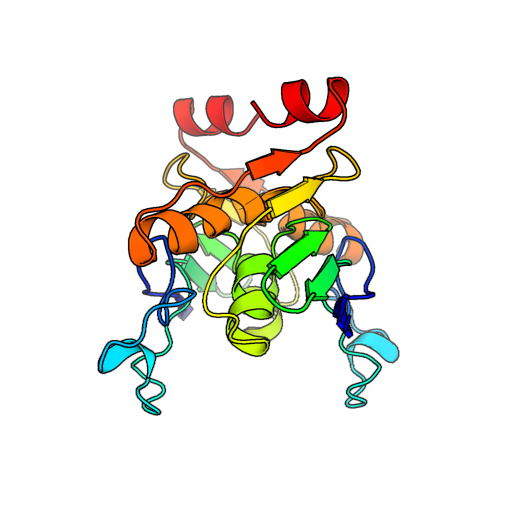 1
ATOM 1368 C C . ILE B 1 70 ? -8.758 -11.375 -9.672 1 93.31 70 ILE B C 1
ATOM 1370 O O . ILE B 1 70 ? -8.938 -11.242 -10.891 1 93.31 70 ILE B O 1
ATOM 1374 N N . LEU B 1 71 ? -9.672 -11.242 -8.742 1 93.62 71 LEU B N 1
ATOM 1375 C CA . LEU B 1 71 ? -10.984 -10.688 -9.078 1 93.62 71 LEU B CA 1
ATOM 1376 C C . LEU B 1 71 ? -11.125 -9.273 -8.539 1 93.62 71 LEU B C 1
ATOM 1378 O O . LEU B 1 71 ? -10.977 -9.039 -7.336 1 93.62 71 LEU B O 1
ATOM 1382 N N . ILE B 1 72 ? -11.375 -8.289 -9.406 1 93.31 72 ILE B N 1
ATOM 1383 C CA . ILE B 1 72 ? -11.586 -6.906 -9 1 93.31 72 ILE B CA 1
ATOM 1384 C C . ILE B 1 72 ? -13.078 -6.586 -9.016 1 93.31 72 ILE B C 1
ATOM 1386 O O . ILE B 1 72 ? -13.734 -6.711 -10.055 1 93.31 72 ILE B O 1
ATOM 1390 N N . THR B 1 73 ? -13.562 -6.23 -7.863 1 90.88 73 THR B N 1
ATOM 1391 C CA . THR B 1 73 ? -15 -6.016 -7.742 1 90.88 73 THR B CA 1
ATOM 1392 C C . THR B 1 73 ? -15.406 -4.688 -8.375 1 90.88 73 THR B C 1
ATOM 1394 O O . THR B 1 73 ? -16.344 -4.637 -9.164 1 90.88 73 THR B O 1
ATOM 1397 N N . HIS B 1 74 ? -14.703 -3.631 -8.062 1 87.69 74 HIS B N 1
ATOM 1398 C CA . HIS B 1 74 ? -15.008 -2.338 -8.672 1 87.69 74 HIS B CA 1
ATOM 1399 C C . HIS B 1 74 ? -13.758 -1.469 -8.773 1 87.69 74 HIS B C 1
ATOM 1401 O O . HIS B 1 74 ? -12.695 -1.847 -8.273 1 87.69 74 HIS B O 1
ATOM 1407 N N . ALA B 1 75 ? -13.883 -0.275 -9.359 1 87.44 75 ALA B N 1
ATOM 1408 C CA . ALA B 1 75 ? -12.734 0.458 -9.883 1 87.44 75 ALA B CA 1
ATOM 1409 C C . ALA B 1 75 ? -12.195 1.447 -8.859 1 87.44 75 ALA B C 1
ATOM 1411 O O . ALA B 1 75 ? -11.219 2.156 -9.117 1 87.44 75 ALA B O 1
ATOM 1412 N N . HIS B 1 76 ? -12.648 1.441 -7.629 1 87.56 76 HIS B N 1
ATOM 1413 C CA 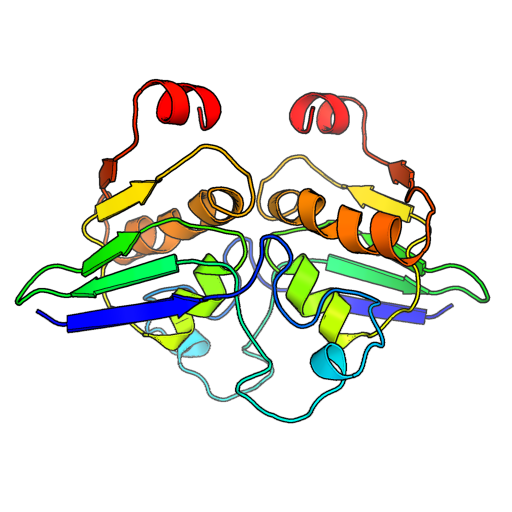. HIS B 1 76 ? -12.133 2.373 -6.637 1 87.56 76 HIS B CA 1
ATOM 1414 C C . HIS B 1 76 ? -10.68 2.051 -6.277 1 87.56 76 HIS B C 1
ATOM 1416 O O . HIS B 1 76 ? -10.289 0.883 -6.266 1 87.56 76 HIS B O 1
ATOM 1422 N N . LYS B 1 77 ? -9.93 3.014 -5.969 1 88 77 LYS B N 1
ATOM 1423 C CA . LYS B 1 77 ? -8.492 2.904 -5.758 1 88 77 LYS B CA 1
ATOM 1424 C C . LYS B 1 77 ? -8.172 1.994 -4.574 1 88 77 LYS B C 1
ATOM 1426 O O . LYS B 1 77 ? -7.164 1.29 -4.574 1 88 77 LYS B O 1
ATOM 1431 N N . ASP B 1 78 ? -9.031 2.053 -3.557 1 89.62 78 ASP B N 1
ATOM 1432 C CA . ASP B 1 78 ? -8.805 1.184 -2.406 1 89.62 78 ASP B CA 1
ATOM 1433 C C . ASP B 1 78 ? -8.977 -0.285 -2.785 1 89.62 78 ASP B C 1
ATOM 1435 O O . ASP B 1 78 ? -8.594 -1.178 -2.027 1 89.62 78 ASP B O 1
ATOM 1439 N N . HIS B 1 79 ? -9.383 -0.562 -3.982 1 90.06 79 HIS B N 1
ATOM 1440 C CA . HIS B 1 79 ? -9.516 -1.937 -4.449 1 90.06 79 HIS B CA 1
ATOM 1441 C C . HIS B 1 79 ? -8.555 -2.223 -5.598 1 90.06 79 HIS B C 1
ATOM 1443 O O . HIS B 1 79 ? -8.32 -3.383 -5.945 1 90.06 79 HIS B O 1
ATOM 1449 N N . THR B 1 80 ? -7.945 -1.183 -6.141 1 90.88 80 THR B N 1
ATOM 1450 C CA . THR B 1 80 ? -7.215 -1.427 -7.383 1 90.88 80 THR B CA 1
ATOM 1451 C C . THR B 1 80 ? -5.777 -0.928 -7.27 1 90.88 80 THR B C 1
ATOM 1453 O O . THR B 1 80 ? -4.922 -1.294 -8.078 1 90.88 80 THR B O 1
ATOM 1456 N N . ALA B 1 81 ? -5.398 -0.145 -6.359 1 90.62 81 ALA B N 1
ATOM 1457 C CA . ALA B 1 81 ? -4.133 0.583 -6.336 1 90.62 81 ALA B CA 1
ATOM 1458 C C . ALA B 1 81 ? -2.965 -0.353 -6.039 1 90.62 81 ALA B C 1
ATOM 1460 O O . ALA B 1 81 ? -1.802 0.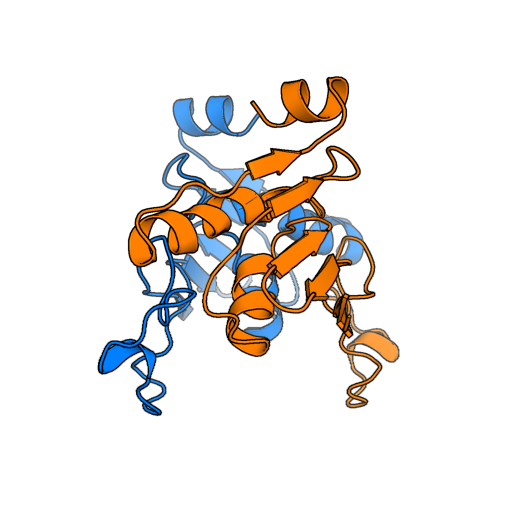047 -6.125 1 90.62 81 ALA B O 1
ATOM 1461 N N . GLY B 1 82 ? -3.254 -1.59 -5.711 1 92.44 82 GLY B N 1
ATOM 1462 C CA . GLY B 1 82 ? -2.215 -2.572 -5.453 1 92.44 82 GLY B CA 1
ATOM 1463 C C . GLY B 1 82 ? -1.997 -3.529 -6.609 1 92.44 82 GLY B C 1
ATOM 1464 O O . GLY B 1 82 ? -1.189 -4.457 -6.512 1 92.44 82 GLY B O 1
ATOM 1465 N N . LEU B 1 83 ? -2.656 -3.299 -7.688 1 90.06 83 LEU B N 1
ATOM 1466 C CA . LEU B 1 83 ? -2.598 -4.207 -8.828 1 90.06 83 LEU B CA 1
ATOM 1467 C C . LEU B 1 83 ? -1.173 -4.32 -9.359 1 90.06 83 LEU B C 1
ATOM 1469 O O . LEU B 1 83 ? -0.752 -5.395 -9.797 1 90.06 83 LEU B O 1
ATOM 1473 N N . ASP B 1 84 ? -0.434 -3.316 -9.297 1 90.31 84 ASP B N 1
ATOM 1474 C CA . ASP B 1 84 ? 0.944 -3.338 -9.781 1 90.31 84 ASP B CA 1
ATOM 1475 C C . ASP B 1 84 ? 1.778 -4.359 -9.008 1 90.31 84 ASP B C 1
ATOM 1477 O O . ASP B 1 84 ? 2.689 -4.973 -9.57 1 90.31 84 ASP B O 1
ATOM 1481 N N . ASP B 1 85 ? 1.45 -4.621 -7.824 1 92.88 85 ASP B N 1
ATOM 1482 C CA . ASP B 1 85 ? 2.188 -5.551 -6.977 1 92.88 85 ASP B CA 1
ATOM 1483 C C . ASP B 1 85 ? 1.96 -6.992 -7.418 1 92.88 85 ASP B C 1
ATOM 1485 O O . ASP B 1 85 ? 2.729 -7.887 -7.055 1 92.88 85 ASP B O 1
ATOM 1489 N N . VAL B 1 86 ? 0.91 -7.203 -8.211 1 90.19 86 VAL B N 1
ATOM 1490 C CA . VAL B 1 86 ? 0.607 -8.539 -8.719 1 90.19 86 VAL B CA 1
ATOM 1491 C C . VAL B 1 86 ? 1.735 -9.008 -9.633 1 90.19 86 VAL B C 1
ATOM 1493 O O . VAL B 1 86 ? 1.999 -10.211 -9.734 1 90.19 86 VAL B O 1
ATOM 1496 N N . ARG B 1 87 ? 2.469 -8.102 -10.18 1 89.25 87 ARG B N 1
ATOM 1497 C CA . ARG B 1 87 ? 3.541 -8.406 -11.117 1 89.25 87 ARG B CA 1
ATOM 1498 C C . ARG B 1 87 ? 4.652 -9.203 -10.438 1 89.25 87 ARG B C 1
ATOM 1500 O O . ARG B 1 87 ? 5.414 -9.906 -11.109 1 89.25 87 ARG B O 1
ATOM 1507 N N . ALA B 1 88 ? 4.758 -9.055 -9.172 1 91.81 88 ALA B N 1
ATOM 1508 C CA . ALA B 1 88 ? 5.785 -9.789 -8.445 1 91.81 88 ALA B CA 1
ATOM 1509 C C . ALA B 1 88 ? 5.602 -11.297 -8.609 1 91.81 88 ALA B C 1
ATOM 1511 O O . ALA B 1 88 ? 6.57 -12.031 -8.812 1 91.81 88 ALA B O 1
ATOM 1512 N N . PHE B 1 89 ? 4.34 -11.727 -8.539 1 92.56 89 PHE B N 1
ATOM 1513 C CA . PHE B 1 89 ? 4.055 -13.141 -8.758 1 92.56 89 PHE B CA 1
ATOM 1514 C C . PHE B 1 89 ? 4.465 -13.57 -10.164 1 92.56 89 PHE B C 1
ATOM 1516 O O . PHE B 1 89 ? 5.059 -14.633 -10.344 1 92.56 89 PHE B O 1
ATOM 1523 N N . ASN B 1 90 ? 4.098 -12.68 -11.094 1 89.62 90 ASN B N 1
ATOM 1524 C CA . ASN B 1 90 ? 4.43 -12.984 -12.484 1 89.62 90 ASN B CA 1
ATOM 1525 C C . ASN B 1 90 ? 5.938 -13.102 -12.688 1 89.62 90 ASN B C 1
ATOM 1527 O O . ASN B 1 90 ? 6.406 -14 -13.391 1 89.62 90 ASN B O 1
ATOM 1531 N N . TRP B 1 91 ? 6.582 -12.25 -12.078 1 88.88 91 TRP B N 1
ATOM 1532 C CA . TRP B 1 91 ? 8.031 -12.203 -12.211 1 88.88 91 TRP B CA 1
ATOM 1533 C C . TRP B 1 91 ? 8.68 -13.438 -11.586 1 88.88 91 TRP B C 1
ATOM 1535 O O . TRP B 1 91 ? 9.508 -14.102 -12.219 1 88.88 91 TRP B O 1
ATOM 1545 N N . ILE B 1 92 ? 8.227 -13.844 -10.453 1 90.56 92 ILE B N 1
ATOM 1546 C CA . ILE B 1 92 ? 8.859 -14.906 -9.688 1 90.56 92 ILE B CA 1
ATOM 1547 C C . ILE B 1 92 ? 8.453 -16.266 -10.258 1 90.56 92 ILE B C 1
ATOM 1549 O O . ILE B 1 92 ? 9.289 -17.156 -10.406 1 90.56 92 ILE B O 1
ATOM 1553 N N . ASN B 1 93 ? 7.137 -16.359 -10.562 1 90.56 93 ASN B N 1
ATOM 1554 C CA . ASN B 1 93 ? 6.605 -17.656 -11 1 90.56 93 ASN B CA 1
ATOM 1555 C C . ASN B 1 93 ? 6.672 -17.797 -12.516 1 90.56 93 ASN B C 1
ATOM 1557 O O . ASN B 1 93 ? 6.402 -18.875 -13.047 1 90.56 93 ASN B O 1
ATOM 1561 N N . ASN B 1 94 ? 7.07 -16.75 -13.164 1 89.94 94 ASN B N 1
ATOM 1562 C CA . ASN B 1 94 ? 7.109 -16.75 -14.617 1 89.94 94 ASN B CA 1
ATOM 1563 C C . ASN B 1 94 ? 5.766 -17.156 -15.219 1 89.94 94 ASN B C 1
ATOM 1565 O O . ASN B 1 94 ? 5.711 -18.016 -16.094 1 89.94 94 ASN B O 1
ATOM 1569 N N . THR B 1 95 ? 4.707 -16.766 -14.531 1 81.75 95 THR B N 1
ATOM 1570 C CA . THR B 1 95 ? 3.344 -17.016 -14.984 1 81.75 95 THR B CA 1
ATOM 1571 C C . THR B 1 95 ? 2.523 -15.727 -14.961 1 81.75 95 THR B C 1
ATOM 1573 O O . THR B 1 95 ? 2.947 -14.719 -14.375 1 81.75 95 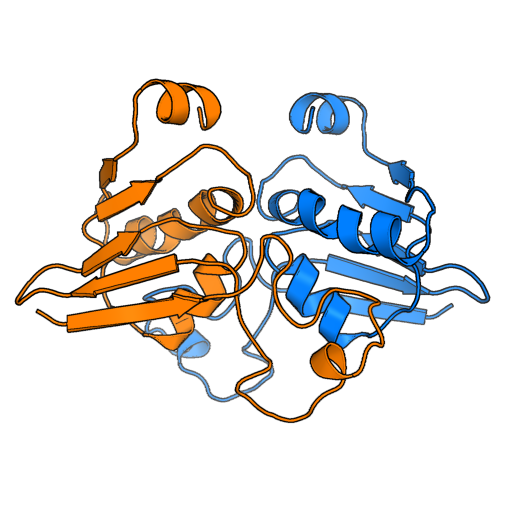THR B O 1
ATOM 1576 N N . HIS B 1 96 ? 1.45 -15.719 -15.742 1 80.88 96 HIS B N 1
ATOM 1577 C CA . HIS B 1 96 ? 0.542 -14.578 -15.727 1 80.88 96 HIS B CA 1
ATOM 1578 C C . HIS B 1 96 ? -0.66 -14.852 -14.828 1 80.88 96 HIS B C 1
ATOM 1580 O O . HIS B 1 96 ? -1.228 -15.945 -14.852 1 80.88 96 HIS B O 1
ATOM 1586 N N . ALA B 1 97 ? -0.75 -13.984 -13.883 1 78.69 97 ALA B N 1
ATOM 1587 C CA . ALA B 1 97 ? -2.004 -14.062 -13.141 1 78.69 97 ALA B CA 1
ATOM 1588 C C . ALA B 1 97 ? -3.162 -13.5 -13.953 1 78.69 97 ALA B C 1
ATOM 1590 O O . ALA B 1 97 ? -3.02 -12.469 -14.617 1 78.69 97 ALA B O 1
ATOM 1591 N N . ASN B 1 98 ? -4.34 -14.219 -13.922 1 83.06 98 ASN B N 1
ATOM 1592 C CA . ASN B 1 98 ? -5.523 -13.727 -14.617 1 83.06 98 ASN B CA 1
ATOM 1593 C C . ASN B 1 98 ? -6.262 -12.672 -13.805 1 83.06 98 ASN B C 1
ATOM 1595 O O . ASN B 1 98 ? -6.508 -12.859 -12.617 1 83.06 98 ASN B O 1
ATOM 1599 N N . VAL B 1 99 ? -6.414 -11.578 -14.438 1 84.38 99 VAL B N 1
ATOM 1600 C CA . VAL B 1 99 ? -7.211 -10.531 -13.805 1 84.38 99 VAL B CA 1
ATOM 1601 C C . VAL B 1 99 ? -8.633 -10.555 -14.367 1 84.38 99 VAL B C 1
ATOM 1603 O O . VAL B 1 99 ? -8.82 -10.477 -15.586 1 84.38 99 VAL B O 1
ATOM 1606 N N . TYR B 1 100 ? -9.547 -10.734 -13.5 1 87.75 100 TYR B N 1
ATOM 1607 C CA . TYR B 1 100 ? -10.953 -10.742 -13.859 1 87.75 100 TYR B CA 1
ATOM 1608 C C . TYR B 1 100 ? -11.672 -9.523 -13.281 1 87.75 100 TYR B C 1
ATOM 1610 O O . TYR B 1 100 ? -11.461 -9.18 -12.117 1 87.75 100 TYR B O 1
ATOM 1618 N N . ALA B 1 101 ? -12.383 -8.828 -14.016 1 84.56 101 ALA B N 1
ATOM 1619 C CA . ALA B 1 101 ? -13.195 -7.699 -13.594 1 84.56 101 ALA B CA 1
ATOM 1620 C C . ALA B 1 101 ? -14.336 -7.445 -14.578 1 84.56 101 ALA B C 1
ATOM 1622 O O . ALA B 1 101 ? -14.328 -7.965 -15.695 1 84.56 101 ALA B O 1
ATOM 1623 N N . GLU B 1 102 ? -15.391 -6.82 -13.992 1 82.06 102 GLU B N 1
ATOM 1624 C CA . GLU B 1 102 ? -16.422 -6.398 -14.93 1 82.06 102 GLU B CA 1
ATOM 1625 C C . GLU B 1 102 ? -15.859 -5.461 -15.992 1 82.06 102 GLU B C 1
ATOM 1627 O O . GLU B 1 102 ? -14.891 -4.746 -15.742 1 82.06 102 GLU B O 1
ATOM 1632 N N . PRO B 1 103 ? -16.453 -5.484 -17.156 1 80.94 103 PRO B N 1
ATOM 1633 C CA . PRO B 1 103 ? -15.938 -4.703 -18.281 1 80.94 103 PRO B CA 1
ATOM 1634 C C . PRO B 1 103 ? -15.711 -3.234 -17.922 1 80.94 103 PRO B C 1
ATOM 1636 O O . PRO B 1 103 ? -14.648 -2.68 -18.219 1 80.94 103 PRO B O 1
ATOM 1639 N N . PRO B 1 104 ? -16.656 -2.641 -17.281 1 74.62 104 PRO B N 1
ATOM 1640 C CA . PRO B 1 104 ? -16.406 -1.238 -16.938 1 74.62 104 PRO B CA 1
ATOM 1641 C C . PRO B 1 104 ? -15.211 -1.063 -16 1 74.62 104 PRO B C 1
ATOM 1643 O O . PRO B 1 104 ? -14.5 -0.058 -16.094 1 74.62 104 PRO B O 1
ATOM 1646 N N . VAL B 1 105 ? -15.008 -2.004 -15.211 1 78.38 105 VAL B N 1
ATOM 1647 C CA . VAL B 1 105 ? -13.883 -1.963 -14.281 1 78.38 105 VAL B CA 1
ATOM 1648 C C . VAL B 1 105 ? -12.578 -2.17 -15.039 1 78.38 105 VAL B C 1
ATOM 1650 O O . VAL B 1 105 ? -11.586 -1.47 -14.797 1 78.38 105 VAL B O 1
ATOM 1653 N N . ILE B 1 106 ? -12.641 -3.004 -16 1 78.38 106 ILE B N 1
ATOM 1654 C CA . ILE B 1 106 ? -11.453 -3.273 -16.812 1 78.38 106 ILE B CA 1
ATOM 1655 C C . ILE B 1 106 ? -11.047 -2.01 -17.562 1 78.38 106 ILE B C 1
ATOM 1657 O O . ILE B 1 106 ? -9.859 -1.663 -17.609 1 78.38 106 ILE B O 1
ATOM 1661 N N . GLU B 1 107 ? -11.961 -1.274 -18.031 1 76.12 107 GLU B N 1
ATOM 1662 C CA . GLU B 1 107 ? -11.703 -0.047 -18.781 1 76.12 107 GLU B CA 1
ATOM 1663 C C . GLU B 1 107 ? -11.117 1.034 -17.875 1 76.12 107 GLU B C 1
ATOM 1665 O O . GLU B 1 107 ? -10.258 1.81 -18.297 1 76.12 107 GLU B O 1
ATOM 1670 N N . SER B 1 108 ? -11.539 0.992 -16.625 1 71.75 108 SER B N 1
ATOM 1671 C CA . SER B 1 108 ? -11.102 2.012 -15.68 1 71.75 108 SER B CA 1
ATOM 1672 C C . SER B 1 108 ? -9.68 1.755 -15.203 1 71.75 108 SER B C 1
ATOM 1674 O O . SER B 1 108 ? -8.961 2.689 -14.844 1 71.75 108 SER B O 1
ATOM 1676 N N . ILE B 1 109 ? -9.336 0.548 -15.219 1 70.5 109 ILE B N 1
ATOM 1677 C CA . ILE B 1 109 ? -8.023 0.184 -14.703 1 70.5 109 ILE B CA 1
ATOM 1678 C C . ILE B 1 109 ? -6.977 0.327 -15.805 1 70.5 109 ILE B C 1
ATOM 1680 O O . ILE B 1 109 ? -5.797 0.546 -15.523 1 70.5 109 ILE B O 1
ATOM 1684 N N . LYS B 1 110 ? -7.336 0.099 -17.156 1 67.31 110 LYS B N 1
ATOM 1685 C CA . LYS B 1 110 ? -6.441 0.265 -18.297 1 67.31 110 LYS B CA 1
ATOM 1686 C C . LYS B 1 110 ? -6.039 1.727 -18.484 1 67.31 110 LYS B C 1
ATOM 1688 O O . LYS B 1 110 ? -4.875 2.027 -18.75 1 67.31 110 LYS B O 1
#

Nearest PDB structures (foldseek):
  6b9v-assembly1_B  TM=9.524E-01  e=9.618E-14  Candidatus Koribacter versatilis Ellin345
  6b9v-assembly1_A  TM=9.551E-01  e=1.422E-13  Candidatus Koribacter versatilis Ellin345
  3qh8-assembly1_A  TM=8.479E-01  e=1.066E-09  Brucella abortus 2308
  7u2r-assembly1_A-2  TM=8.328E-01  e=3.350E-05  Paenibacillus sp. J14
  7u2s-assembly1_B  TM=8.139E-01  e=3.576E-05  Paenibacillus xerothermodurans

pLDDT: mean 91.33, std 6.14, range [67.12, 97.56]

InterPro domains:
  IPR001279 Metallo-beta-lactamase [PF12706] (46-109)
  IPR036866 Ribonuclease Z/Hydroxyacylglutathione hydrolase-like [G3DSA:3.60.15.10] (1-110)
  IPR036866 Ribonuclease Z/Hydroxyacylglutathione hydrolase-like [SSF56281] (1-108)

Secondary structure (DSSP, 8-state):
-EEEEEE-B-TT-BSPTT--STTTT---GGG-BPBSEEEEE-SS-EEEE---TTHHHHHHHHT-S---EEEE----HHHHTTGGGGHHHHHHHT-PPEEEE-HHHHHHH-/-EEEEEE-B-TT-BSPTT--STTTT---GGG-BPBSEEEEE-SS-EEEE---TTHHHHHHHHT-S---EEEE----HHHHTTGGGGHHHHHHHT-PPEEEE-HHHHHHH-

Organism: NCBI:txid889453

Foldseek 3Di:
DDKDWLFDADLQFAPHPPDDDPLNVDPDVVSGTQQTKMWDDDPPATEIEFFAPCNVVSCVVVVDLAHAEYEYEAQDRRRHVRVVVNVVRCVVVVDDYYYDYDPVNVVNND/DDKDWLFDADLQFAPHPPDDDPLNVDPDVVSGTQQTKMWDDDPPATEIEFFAPCNVVSCVVVVDLAHAEYEYEAQDRRRHVRVVVNVVRCVVVVDDYYYDYDPVNVVNND

Sequence (220 aa):
MTITILGSGTSLGVPMIACKCKVCRSSNPKDKRLRSSVLIQTNDKNIVIDAGPDFRQQMLSCQIPHLDAILITHAHKDHTAGLDDVRAFNWINNTHANVYAEPPVIESIKMTITILGSGTSLGVPMIACKCKVCRSSNPKDKRLRSSVLIQTNDKNIVIDAGPDFRQQMLSCQIPHLDAILITHAHKDHTAGLDDVRAFNWINNTHANVYAEPPVIESIK

Solvent-accessible surface area (backbone atoms only — not comparable to full-atom values): 11642 Å² total; per-residue (Å²): 117,47,77,44,79,60,17,78,24,52,85,69,25,31,46,42,54,61,51,79,48,74,57,45,65,44,86,50,68,88,42,53,25,44,38,46,26,37,38,39,32,48,96,88,42,33,34,35,35,34,27,11,40,51,32,61,64,45,46,60,71,66,62,55,77,60,56,53,32,35,39,37,83,52,68,51,54,47,27,43,37,17,49,73,58,54,48,38,39,26,65,70,65,71,44,78,56,45,77,43,51,51,67,72,32,46,62,69,73,106,117,47,79,43,78,60,18,79,24,52,82,67,26,31,47,40,54,62,52,79,49,73,57,45,65,44,85,49,68,88,42,54,24,43,39,46,27,37,37,40,32,46,97,87,42,33,35,34,37,34,28,11,40,52,33,60,63,44,45,58,69,67,61,55,77,62,57,53,32,35,38,38,84,54,69,50,54,47,27,43,37,17,50,73,58,55,50,37,40,25,66,70,66,72,44,79,58,44,78,44,53,52,67,74,32,47,62,67,72,106

Radius of gyration: 17.33 Å; Cα contacts (8 Å, |Δi|>4): 465; chains: 2; bounding box: 35×51×40 Å